Protein AF-A0A3N5FGK7-F1 (afdb_monomer_lite)

Sequence (256 aa):
MIAFLLALALTQEPVKNDARCMECHKEAAAAWKTSVHAKHDTGCISCHKTDVVDDAGKHAYKPSFIAGTKNLSQNVCGQCHEKETAEFKKGPHWDEDINPKAKWSAKKRQGCLSCHEPHGTALAQRKAIYDQRCTHCHKENSSQRKLITSYMAAADPFDAELEAVKKLLEHPLPGVPYEKAEMARESAEDVHRTLRMLQHNCEFKELEKKIEPAMTPLKAASAELKGQYDAAGGSRRKYFLGFLGLMVVNLVLLRA

Secondary structure (DSSP, 8-state):
-----------PPPP-SHHHHHHH-HHHHHHHHTSHHHHTT--HHHHH----B-TT--B---TT-----TT-HHHHHTTT-HHHHHHHTTSTT--SS--TT--SSGGG--SGGGTS-SSS-----HHHHHHHTGGGTS-TTSHHHHHHHHHHHHHHHHHHHHHHHHHHHTSPPTT---HHHHHHHHHHHHHHHHHHHHGGG--HHHHHHHHHHHHHHHHHHHHHHHHHHHHTTTTTSSHHHHHHHHHHHHHHTT--

Structure (mmCIF, N/CA/C/O backbone):
data_AF-A0A3N5FGK7-F1
#
_entry.id   AF-A0A3N5FGK7-F1
#
loop_
_atom_site.group_PDB
_atom_site.id
_atom_site.type_symbol
_atom_site.label_atom_id
_atom_site.label_alt_id
_atom_site.label_comp_id
_atom_site.label_asym_id
_atom_site.label_entity_id
_atom_site.label_seq_id
_atom_site.pdbx_PDB_ins_code
_atom_site.Cartn_x
_atom_site.Cartn_y
_atom_site.Cartn_z
_atom_site.occupancy
_atom_site.B_iso_or_equiv
_atom_site.auth_seq_id
_atom_site.auth_comp_id
_atom_site.auth_asym_id
_atom_site.auth_atom_id
_atom_site.pdbx_PDB_model_num
ATOM 1 N N . MET A 1 1 ? 8.911 0.490 -71.122 1.00 40.88 1 MET A N 1
ATOM 2 C CA . MET A 1 1 ? 8.478 -0.265 -69.925 1.00 40.88 1 MET A CA 1
ATOM 3 C C . MET A 1 1 ? 9.482 0.009 -68.817 1.00 40.88 1 MET A C 1
ATOM 5 O O . MET A 1 1 ? 10.544 -0.593 -68.815 1.00 40.88 1 MET A O 1
ATOM 9 N N . ILE A 1 2 ? 9.206 0.988 -67.954 1.00 44.78 2 ILE A N 1
ATOM 10 C CA . ILE A 1 2 ? 10.063 1.319 -66.808 1.00 44.78 2 ILE A CA 1
ATOM 11 C C . ILE A 1 2 ? 9.420 0.649 -65.596 1.00 44.78 2 ILE A C 1
ATOM 13 O O . ILE A 1 2 ? 8.343 1.053 -65.165 1.00 44.78 2 ILE A O 1
ATOM 17 N N . ALA A 1 3 ? 10.036 -0.428 -65.114 1.00 45.84 3 ALA A N 1
ATOM 18 C CA . ALA A 1 3 ? 9.605 -1.115 -63.908 1.00 45.84 3 ALA A CA 1
ATOM 19 C C . ALA A 1 3 ? 10.004 -0.269 -62.691 1.00 45.84 3 ALA A C 1
ATOM 21 O O . ALA A 1 3 ? 11.181 -0.162 -62.353 1.00 45.84 3 ALA A O 1
ATOM 22 N N . PHE A 1 4 ? 9.015 0.356 -62.054 1.00 49.06 4 PHE A N 1
ATOM 23 C CA . PHE A 1 4 ? 9.159 0.953 -60.731 1.00 49.06 4 PHE A CA 1
ATOM 24 C C . PHE A 1 4 ? 9.358 -0.180 -59.714 1.00 49.06 4 PHE A C 1
ATOM 26 O O . PHE A 1 4 ? 8.402 -0.835 -59.302 1.00 49.06 4 PHE A O 1
ATOM 33 N N . LEU A 1 5 ? 10.603 -0.424 -59.309 1.00 53.28 5 LEU A N 1
ATOM 34 C CA . LEU A 1 5 ? 10.899 -1.175 -58.091 1.00 53.28 5 LEU A CA 1
ATOM 35 C C . LEU A 1 5 ? 10.579 -0.267 -56.897 1.00 53.28 5 LEU A C 1
ATOM 37 O O . LEU A 1 5 ? 11.450 0.413 -56.359 1.00 53.28 5 LEU A O 1
ATOM 41 N N . LEU A 1 6 ? 9.306 -0.232 -56.500 1.00 49.59 6 LEU A N 1
ATOM 42 C CA . LEU A 1 6 ? 8.925 0.200 -55.160 1.00 49.59 6 LEU A CA 1
ATOM 43 C C . LEU A 1 6 ? 9.488 -0.833 -54.183 1.00 49.59 6 LEU A C 1
ATOM 45 O O . LEU A 1 6 ? 8.890 -1.882 -53.950 1.00 49.59 6 LEU A O 1
ATOM 49 N N . ALA A 1 7 ? 10.659 -0.543 -53.623 1.00 51.72 7 ALA A N 1
ATOM 50 C CA . ALA A 1 7 ? 11.075 -1.167 -52.383 1.00 51.72 7 ALA A CA 1
ATOM 51 C C . ALA A 1 7 ? 10.035 -0.773 -51.325 1.00 51.72 7 ALA A C 1
ATOM 53 O O . ALA A 1 7 ? 10.063 0.342 -50.802 1.00 51.72 7 ALA A O 1
ATOM 54 N N . LEU A 1 8 ? 9.078 -1.665 -51.053 1.00 47.16 8 L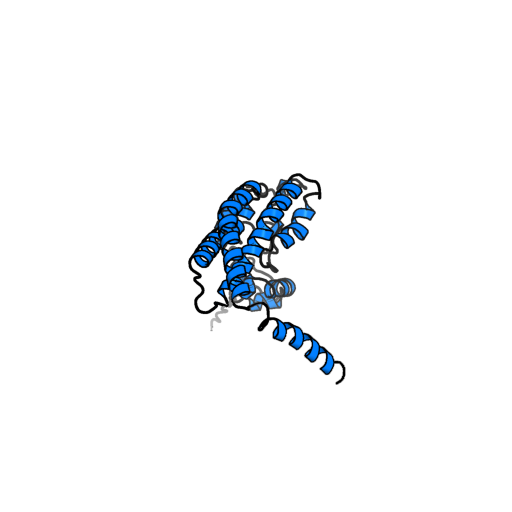EU A N 1
ATOM 55 C CA . LEU A 1 8 ? 8.275 -1.597 -49.840 1.00 47.16 8 LEU A CA 1
ATOM 56 C C . LEU A 1 8 ? 9.262 -1.716 -48.679 1.00 47.16 8 LEU A C 1
ATOM 58 O O . LEU A 1 8 ? 9.652 -2.813 -48.283 1.00 47.16 8 LEU A O 1
ATOM 62 N N . ALA A 1 9 ? 9.694 -0.579 -48.140 1.00 51.12 9 ALA A N 1
ATOM 63 C CA . ALA A 1 9 ? 10.162 -0.546 -46.773 1.00 51.12 9 ALA A CA 1
ATOM 64 C C . ALA A 1 9 ? 8.960 -0.983 -45.931 1.00 51.12 9 ALA A C 1
ATOM 66 O O . ALA A 1 9 ? 8.033 -0.203 -45.722 1.00 51.12 9 ALA A O 1
ATOM 67 N N . LEU A 1 10 ? 8.929 -2.258 -45.538 1.00 54.09 10 LEU A N 1
ATOM 68 C CA . LEU A 1 10 ? 8.017 -2.761 -44.520 1.00 54.09 10 LEU A CA 1
ATOM 69 C C . LEU A 1 10 ? 8.293 -1.942 -43.260 1.00 54.09 10 LEU A C 1
ATOM 71 O O . LEU A 1 10 ? 9.232 -2.216 -42.513 1.00 54.09 10 LEU A O 1
ATOM 75 N N . THR A 1 11 ? 7.519 -0.880 -43.060 1.00 59.47 11 THR A N 1
ATOM 76 C CA . THR A 1 11 ? 7.510 -0.145 -41.805 1.00 59.47 11 THR A CA 1
ATOM 77 C C . THR A 1 11 ? 6.905 -1.090 -40.786 1.00 59.47 11 THR A C 1
ATOM 79 O O . THR A 1 11 ? 5.694 -1.282 -40.741 1.00 59.47 11 THR A O 1
ATOM 82 N N . GLN A 1 12 ? 7.763 -1.767 -40.027 1.00 67.19 12 GLN A N 1
ATOM 83 C CA . GLN A 1 12 ? 7.311 -2.605 -38.930 1.00 67.19 12 GLN A CA 1
ATOM 84 C C . GLN A 1 12 ? 6.539 -1.719 -37.947 1.00 67.19 12 GLN A C 1
ATOM 86 O O . GLN A 1 12 ? 7.067 -0.735 -37.419 1.00 67.19 12 GLN A O 1
ATOM 91 N N . GLU A 1 13 ? 5.261 -2.041 -37.773 1.00 76.44 13 GLU A N 1
ATOM 92 C CA . GLU A 1 13 ? 4.350 -1.288 -36.923 1.00 76.44 13 GLU A CA 1
ATOM 93 C C . GLU A 1 13 ? 4.654 -1.552 -35.440 1.00 76.44 13 GLU A C 1
ATOM 95 O O . GLU A 1 13 ? 5.040 -2.668 -35.075 1.00 76.44 13 GLU A O 1
ATOM 100 N N . PRO A 1 14 ? 4.464 -0.556 -34.557 1.00 82.38 14 PRO A N 1
ATOM 101 C CA . PRO A 1 14 ? 4.622 -0.761 -33.125 1.00 82.38 14 PRO A CA 1
ATOM 102 C C . PRO A 1 14 ? 3.644 -1.812 -32.595 1.00 82.38 14 PRO A C 1
ATOM 104 O O . PRO A 1 14 ? 2.489 -1.889 -33.025 1.00 82.38 14 PRO A O 1
ATOM 107 N N . VAL A 1 15 ? 4.085 -2.596 -31.615 1.00 82.62 15 VAL A N 1
ATOM 108 C CA . VAL A 1 15 ? 3.249 -3.592 -30.941 1.00 82.62 15 VAL A CA 1
ATOM 109 C C . VAL A 1 15 ? 2.123 -2.886 -30.179 1.00 82.62 15 VAL A C 1
ATOM 111 O O . VAL A 1 15 ? 2.378 -2.076 -29.288 1.00 82.62 15 VAL A O 1
ATOM 114 N N . LYS A 1 16 ? 0.865 -3.188 -30.524 1.00 81.81 16 LYS A N 1
ATOM 115 C CA . LYS A 1 16 ? -0.322 -2.504 -29.966 1.00 81.81 16 LYS A CA 1
ATOM 116 C C . LYS A 1 16 ? -1.021 -3.261 -28.834 1.00 81.81 16 LYS A C 1
ATOM 118 O O . LYS A 1 16 ? -1.961 -2.729 -28.258 1.00 81.81 16 LYS A O 1
ATOM 123 N N . ASN A 1 17 ? -0.605 -4.491 -28.531 1.00 86.25 17 ASN A N 1
ATOM 124 C CA . ASN A 1 17 ? -1.191 -5.297 -27.460 1.00 86.25 17 ASN A CA 1
ATOM 125 C C . ASN A 1 17 ? -0.120 -6.059 -26.673 1.00 86.25 17 ASN A C 1
ATOM 127 O O . ASN A 1 17 ? 0.948 -6.371 -27.197 1.00 86.25 17 ASN A O 1
ATOM 131 N N . ASP A 1 18 ? -0.431 -6.388 -25.421 1.00 91.06 18 ASP A N 1
ATOM 132 C CA . ASP A 1 18 ? 0.521 -7.071 -24.543 1.00 91.06 18 ASP A CA 1
ATOM 133 C C . ASP A 1 18 ? 0.750 -8.533 -24.929 1.00 91.06 18 ASP A C 1
ATOM 135 O O . ASP A 1 18 ? 1.798 -9.090 -24.606 1.00 91.06 18 ASP A O 1
ATOM 139 N N . ALA A 1 19 ? -0.205 -9.168 -25.620 1.00 90.62 19 ALA A N 1
ATOM 140 C CA . ALA A 1 19 ? -0.120 -10.583 -25.980 1.00 90.62 19 ALA A CA 1
ATOM 141 C C . ALA A 1 19 ? 1.156 -10.876 -26.778 1.00 90.62 19 ALA A C 1
ATOM 143 O O . ALA A 1 19 ? 1.878 -11.820 -26.457 1.00 90.62 19 ALA A O 1
ATOM 144 N N . ARG A 1 20 ? 1.505 -9.990 -27.718 1.00 88.69 20 ARG A N 1
ATOM 145 C CA . ARG A 1 20 ? 2.747 -10.103 -28.487 1.00 88.69 20 ARG A CA 1
ATOM 146 C C . ARG A 1 20 ? 4.001 -10.004 -27.611 1.00 88.69 20 ARG A C 1
ATOM 148 O O . ARG A 1 20 ? 4.975 -10.704 -27.867 1.00 88.69 20 ARG A O 1
ATOM 155 N N . CYS A 1 21 ? 3.991 -9.191 -26.551 1.00 90.06 21 CYS A N 1
ATOM 156 C CA . CYS A 1 21 ? 5.091 -9.145 -25.580 1.00 90.06 21 CYS A CA 1
ATOM 157 C C . CYS A 1 21 ? 5.211 -10.472 -24.808 1.00 90.06 21 CYS A C 1
ATOM 159 O O . CYS A 1 21 ? 6.318 -10.959 -24.569 1.00 90.06 21 CYS A O 1
ATOM 161 N N . MET A 1 22 ? 4.077 -11.071 -24.428 1.00 91.94 22 MET A N 1
ATOM 162 C CA . MET A 1 22 ? 4.022 -12.294 -23.615 1.00 91.94 22 MET A CA 1
ATOM 163 C C . MET A 1 22 ? 4.469 -13.559 -24.359 1.00 91.94 22 MET A C 1
ATOM 165 O O . MET A 1 22 ? 4.843 -14.536 -23.710 1.00 91.94 22 MET A O 1
ATOM 169 N N . GLU A 1 23 ? 4.460 -13.552 -25.693 1.00 91.38 23 GLU A N 1
ATOM 170 C CA . GLU A 1 23 ? 4.958 -14.665 -26.513 1.00 91.38 23 GLU A CA 1
ATOM 171 C C . GLU A 1 23 ? 6.445 -14.949 -26.253 1.00 91.38 23 GLU A C 1
ATOM 173 O O . GLU A 1 23 ? 6.844 -16.113 -26.144 1.00 91.38 23 GLU A O 1
ATOM 178 N N . CYS A 1 24 ? 7.243 -13.890 -26.079 1.00 91.62 24 CYS A N 1
ATOM 179 C CA . CYS A 1 24 ? 8.682 -13.978 -25.826 1.00 91.62 24 CYS A CA 1
ATOM 180 C C . CYS A 1 24 ? 9.036 -13.749 -24.346 1.00 91.62 24 CYS A C 1
ATOM 182 O O . CYS A 1 24 ? 9.833 -14.498 -23.780 1.00 91.62 24 CYS A O 1
ATOM 184 N N . HIS A 1 25 ? 8.418 -12.774 -23.670 1.00 91.69 25 HIS A N 1
ATOM 185 C CA . HIS A 1 25 ? 8.718 -12.425 -22.272 1.00 91.69 25 HIS A CA 1
ATOM 186 C C . HIS A 1 25 ? 7.919 -13.264 -21.263 1.00 91.69 25 HIS A C 1
ATOM 188 O O . HIS A 1 25 ? 7.224 -12.738 -20.391 1.00 91.69 25 HIS A O 1
ATOM 194 N N . LYS A 1 26 ? 8.026 -14.591 -21.373 1.00 94.62 26 LYS A N 1
ATOM 195 C CA . LYS A 1 26 ? 7.184 -15.551 -20.637 1.00 94.62 26 LYS A CA 1
ATOM 196 C C . LYS A 1 26 ? 7.315 -15.456 -19.118 1.00 94.62 26 LYS A C 1
ATOM 198 O O . LYS A 1 26 ? 6.311 -15.559 -18.423 1.00 94.62 26 LYS A O 1
ATOM 203 N N . GLU A 1 27 ? 8.519 -15.232 -18.598 1.00 93.50 27 GLU A N 1
ATOM 204 C CA . GLU A 1 27 ? 8.747 -15.109 -17.150 1.00 93.50 27 GLU A CA 1
ATOM 205 C C . GLU A 1 27 ? 8.095 -13.847 -16.576 1.00 93.50 27 GLU A C 1
ATOM 207 O O . GLU A 1 27 ? 7.363 -13.913 -15.587 1.00 93.50 27 GLU A O 1
ATOM 212 N N . ALA A 1 28 ? 8.293 -12.703 -17.239 1.00 91.88 28 ALA A N 1
ATOM 213 C CA . ALA A 1 28 ? 7.645 -11.450 -16.865 1.00 91.88 28 ALA A CA 1
ATOM 214 C C . ALA A 1 28 ? 6.119 -11.564 -16.975 1.00 91.88 28 ALA A C 1
ATOM 216 O O . ALA A 1 28 ? 5.409 -11.139 -16.068 1.00 91.88 28 ALA A O 1
ATOM 217 N N . ALA A 1 29 ? 5.617 -12.205 -18.035 1.00 94.19 29 ALA A N 1
ATOM 218 C CA . ALA A 1 29 ? 4.195 -12.467 -18.218 1.00 94.19 29 ALA A CA 1
ATOM 219 C C . ALA A 1 29 ? 3.623 -13.365 -17.110 1.00 94.19 29 ALA A C 1
ATOM 221 O O . ALA A 1 29 ? 2.537 -13.097 -16.601 1.00 94.19 29 ALA A O 1
ATOM 222 N N . ALA A 1 30 ? 4.344 -14.415 -16.710 1.00 95.31 30 ALA A N 1
ATOM 223 C CA . ALA A 1 30 ? 3.928 -15.305 -15.629 1.00 95.31 30 ALA A CA 1
ATOM 224 C C . ALA A 1 30 ? 3.855 -14.570 -14.282 1.00 95.31 30 ALA A C 1
ATOM 226 O O . ALA A 1 30 ? 2.867 -14.720 -13.565 1.00 95.31 30 ALA A O 1
ATOM 227 N N . ALA A 1 31 ? 4.851 -13.736 -13.966 1.00 93.38 31 ALA A N 1
ATOM 228 C CA . ALA A 1 31 ? 4.840 -12.908 -12.761 1.00 93.38 31 ALA A CA 1
ATOM 229 C C . ALA A 1 31 ? 3.736 -11.837 -12.802 1.00 93.38 31 ALA A C 1
ATOM 231 O O . ALA A 1 31 ? 3.027 -11.644 -11.820 1.00 93.38 31 ALA A O 1
ATOM 232 N N . TRP A 1 32 ? 3.542 -11.173 -13.944 1.00 94.38 32 TRP A N 1
ATOM 233 C CA . TRP A 1 32 ? 2.503 -10.156 -14.110 1.00 94.38 32 TRP A CA 1
ATOM 234 C C . TRP A 1 32 ? 1.098 -10.718 -13.914 1.00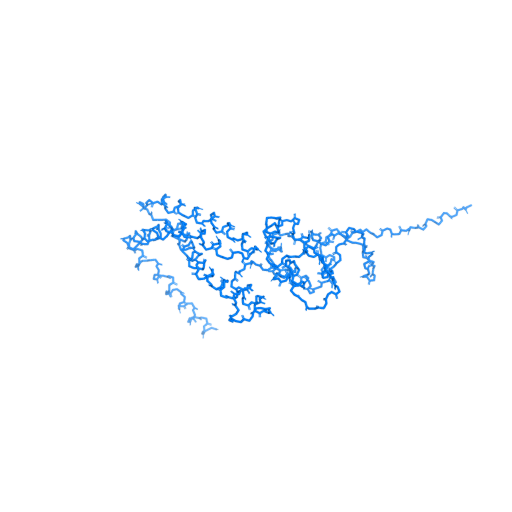 94.38 32 TRP A C 1
ATOM 236 O O . TRP A 1 32 ? 0.308 -10.101 -13.204 1.00 94.38 32 TRP A O 1
ATOM 246 N N . LYS A 1 33 ? 0.798 -11.910 -14.442 1.00 94.38 33 LYS A N 1
ATOM 247 C CA . LYS A 1 33 ? -0.524 -12.552 -14.305 1.00 94.38 33 LYS A CA 1
ATOM 248 C C . LYS A 1 33 ? -0.982 -12.733 -12.854 1.00 94.38 33 LYS A C 1
ATOM 250 O O . LYS A 1 33 ? -2.180 -12.826 -12.612 1.00 94.38 33 LYS A O 1
ATOM 255 N N . THR A 1 34 ? -0.060 -12.795 -11.892 1.00 92.94 34 THR A N 1
ATOM 256 C CA . THR A 1 34 ? -0.390 -12.931 -10.462 1.00 92.94 34 THR A CA 1
ATOM 257 C C . THR A 1 34 ? -0.448 -11.591 -9.721 1.00 92.94 34 THR A C 1
ATOM 259 O O . THR A 1 34 ? -0.849 -11.543 -8.555 1.00 92.94 34 THR A O 1
ATOM 262 N N . SER A 1 35 ? -0.075 -10.498 -10.388 1.00 93.12 35 SER A N 1
ATOM 263 C CA . SER A 1 35 ? 0.017 -9.163 -9.805 1.00 93.12 35 SER A CA 1
ATOM 264 C C . SER A 1 35 ? -1.344 -8.507 -9.577 1.00 93.12 35 SER A C 1
ATOM 266 O O . SER A 1 35 ? -2.365 -8.885 -10.152 1.00 93.12 35 SER A O 1
ATOM 268 N N . VAL A 1 36 ? -1.353 -7.456 -8.759 1.00 92.75 36 VAL A N 1
ATOM 269 C CA . VAL A 1 36 ? -2.518 -6.570 -8.622 1.00 92.75 36 VAL A CA 1
ATOM 270 C C . VAL A 1 36 ? -2.788 -5.784 -9.900 1.00 92.75 36 VAL A C 1
ATOM 272 O O . VAL A 1 36 ? -3.941 -5.518 -10.204 1.00 92.75 36 VAL A O 1
ATOM 275 N N . HIS A 1 37 ? -1.755 -5.465 -10.680 1.00 92.94 37 HIS A N 1
ATOM 276 C CA . HIS A 1 37 ? -1.913 -4.747 -11.942 1.00 92.94 37 HIS A CA 1
ATOM 277 C C . HIS A 1 37 ? -2.677 -5.573 -12.977 1.00 92.94 37 HIS A C 1
ATOM 279 O O . HIS A 1 37 ? -3.571 -5.034 -13.622 1.00 92.94 37 HIS A O 1
ATOM 285 N N . ALA A 1 38 ? -2.423 -6.882 -13.066 1.00 94.19 38 ALA A N 1
ATOM 286 C CA . ALA A 1 38 ? -3.206 -7.767 -13.929 1.00 94.19 38 ALA A CA 1
ATOM 287 C C . ALA A 1 38 ? -4.681 -7.851 -13.511 1.00 94.19 38 ALA A C 1
ATOM 289 O O . ALA A 1 38 ? -5.552 -7.927 -14.367 1.00 94.19 38 ALA A O 1
ATOM 290 N N . LYS A 1 39 ? -4.980 -7.784 -12.206 1.00 93.94 39 LYS A N 1
ATOM 291 C CA . LYS A 1 39 ? -6.367 -7.769 -11.697 1.00 93.94 39 LYS A CA 1
ATOM 292 C C . LYS A 1 39 ? -7.130 -6.480 -12.025 1.00 93.94 39 LYS A C 1
ATOM 294 O O . LYS A 1 39 ? -8.344 -6.453 -11.861 1.00 93.94 39 LYS A O 1
ATOM 299 N N . HIS A 1 40 ? -6.420 -5.430 -12.429 1.00 92.25 40 HIS A N 1
ATOM 300 C CA . HIS A 1 40 ? -6.964 -4.113 -12.755 1.00 92.25 40 HIS A CA 1
ATOM 301 C C . HIS A 1 40 ? -6.678 -3.715 -14.213 1.00 92.25 40 HIS A C 1
ATOM 303 O O . HIS A 1 40 ? -6.626 -2.528 -14.517 1.00 92.25 40 HIS A O 1
ATOM 309 N N . ASP A 1 41 ? -6.453 -4.694 -15.097 1.00 91.31 41 ASP A N 1
ATOM 310 C CA . ASP A 1 41 ? -6.237 -4.496 -16.539 1.00 91.31 41 ASP A CA 1
ATOM 311 C C . ASP A 1 41 ? -5.061 -3.560 -16.901 1.00 91.31 41 ASP A C 1
ATOM 313 O O . ASP A 1 41 ? -4.994 -2.991 -17.992 1.00 91.31 41 ASP A O 1
ATOM 317 N N . THR A 1 42 ? -4.073 -3.426 -16.008 1.00 92.38 42 THR A N 1
ATOM 318 C CA . THR A 1 42 ? -2.843 -2.664 -16.265 1.00 92.38 42 THR A CA 1
ATOM 319 C C . THR A 1 42 ? -1.796 -3.571 -16.904 1.00 92.38 42 THR A C 1
ATOM 321 O O . THR A 1 42 ? -1.072 -4.302 -16.222 1.00 92.38 42 THR A O 1
ATOM 324 N N . GLY A 1 43 ? -1.743 -3.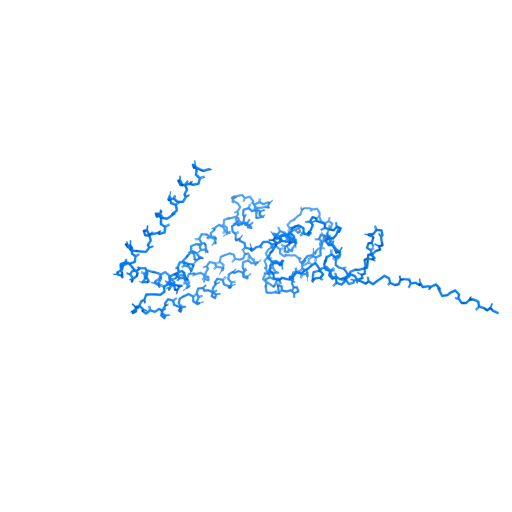514 -18.231 1.00 92.06 43 GLY A N 1
ATOM 325 C CA . GLY A 1 43 ? -0.897 -4.325 -19.101 1.00 92.06 43 GLY A CA 1
ATOM 326 C C . GLY A 1 43 ? 0.574 -3.910 -19.231 1.00 92.06 43 GLY A C 1
ATOM 327 O O . GLY A 1 43 ? 1.022 -2.902 -18.681 1.00 92.06 43 GLY A O 1
ATOM 328 N N . CYS A 1 44 ? 1.342 -4.683 -20.004 1.00 91.31 44 CYS A N 1
ATOM 329 C CA . CYS A 1 44 ? 2.767 -4.446 -20.262 1.00 91.31 44 CYS A CA 1
ATOM 330 C C . CYS A 1 44 ? 3.015 -3.072 -20.903 1.00 91.31 44 CYS A C 1
ATOM 332 O O . CYS A 1 44 ? 3.896 -2.330 -20.460 1.00 91.31 44 CYS A O 1
ATOM 334 N N . ILE A 1 45 ? 2.218 -2.707 -21.909 1.00 90.44 45 ILE A N 1
ATOM 335 C CA . ILE A 1 45 ? 2.339 -1.454 -22.666 1.00 90.44 45 ILE A CA 1
ATOM 336 C C . ILE A 1 45 ? 2.004 -0.233 -21.798 1.00 90.44 45 ILE A C 1
ATOM 338 O O . ILE A 1 45 ? 2.535 0.851 -22.042 1.00 90.44 45 ILE A O 1
ATOM 342 N N . SER A 1 46 ? 1.212 -0.374 -20.731 1.00 89.56 46 SER A N 1
ATOM 343 C CA . SER A 1 46 ? 0.917 0.741 -19.817 1.00 89.56 46 SER A CA 1
ATOM 344 C C . SER A 1 46 ? 2.192 1.308 -19.180 1.00 89.56 46 SER A C 1
ATOM 346 O O . SER A 1 46 ? 2.356 2.530 -19.079 1.00 89.56 46 SER A O 1
ATOM 348 N N . CYS A 1 47 ? 3.139 0.427 -18.838 1.00 87.25 47 CYS A N 1
ATOM 349 C CA . CYS A 1 47 ? 4.427 0.792 -18.249 1.00 87.25 47 CYS A CA 1
ATOM 350 C C . CYS A 1 47 ? 5.548 0.880 -19.288 1.00 87.25 47 CYS A C 1
ATOM 352 O O . CYS A 1 47 ? 6.275 1.868 -19.313 1.00 87.25 47 CYS A O 1
ATOM 354 N N . HIS A 1 48 ? 5.684 -0.129 -20.151 1.00 88.19 48 HIS A N 1
ATOM 355 C CA . HIS A 1 48 ? 6.782 -0.221 -21.117 1.00 88.19 48 HIS A CA 1
ATOM 356 C C . HIS A 1 48 ? 6.571 0.637 -22.368 1.00 88.19 48 HIS A C 1
ATOM 358 O O . HIS A 1 48 ? 7.519 0.865 -23.119 1.00 88.19 48 HIS A O 1
ATOM 364 N N . LYS A 1 49 ? 5.350 1.143 -22.579 1.00 88.25 49 LYS A N 1
ATOM 365 C CA . LYS A 1 49 ? 4.908 1.749 -23.841 1.00 88.25 49 LYS A CA 1
ATOM 366 C C . LYS A 1 49 ? 5.105 0.756 -24.995 1.00 88.25 49 LYS A C 1
ATOM 368 O O . LYS A 1 49 ? 5.204 -0.449 -24.776 1.00 88.25 49 LYS A O 1
ATOM 373 N N . THR A 1 50 ? 5.077 1.242 -26.228 1.00 87.31 50 THR A N 1
ATOM 374 C CA . THR A 1 50 ? 5.175 0.398 -27.423 1.00 87.31 50 THR A CA 1
ATOM 375 C C . THR A 1 50 ? 6.580 0.440 -28.022 1.00 87.31 50 THR A C 1
ATOM 377 O O . THR A 1 50 ? 7.222 1.495 -28.031 1.00 87.31 50 THR A O 1
ATOM 380 N N . ASP A 1 51 ? 7.039 -0.705 -28.528 1.00 88.31 51 ASP A N 1
ATOM 381 C CA . ASP A 1 51 ? 8.234 -0.834 -29.363 1.00 88.31 51 ASP A CA 1
ATOM 382 C C . ASP A 1 51 ? 7.890 -1.513 -30.689 1.00 88.31 51 ASP A C 1
ATOM 384 O O . ASP A 1 51 ? 6.819 -2.102 -30.852 1.00 88.31 51 ASP A O 1
ATOM 388 N N . VAL A 1 52 ? 8.836 -1.463 -31.621 1.00 89.12 52 VAL A N 1
ATOM 389 C CA . VAL A 1 52 ? 8.829 -2.266 -32.843 1.00 89.12 52 VAL A CA 1
ATOM 390 C C . VAL A 1 52 ? 9.739 -3.475 -32.631 1.00 89.12 52 VAL A C 1
ATOM 392 O O . VAL A 1 52 ? 10.859 -3.322 -32.144 1.00 89.12 52 VAL A O 1
ATOM 395 N N . VAL A 1 53 ? 9.260 -4.668 -32.983 1.00 86.44 53 VAL A N 1
ATOM 396 C CA . VAL A 1 53 ? 10.009 -5.926 -32.855 1.00 86.44 53 VAL A CA 1
ATOM 397 C C . VAL A 1 53 ? 10.019 -6.622 -34.207 1.00 86.44 53 VAL A C 1
ATOM 399 O O . VAL A 1 53 ? 8.956 -6.783 -34.808 1.00 86.44 53 VAL A O 1
ATOM 402 N N . ASP A 1 54 ? 11.198 -7.016 -34.683 1.00 86.31 54 ASP A N 1
ATOM 403 C CA . ASP A 1 54 ? 11.319 -7.727 -35.956 1.00 86.31 54 ASP A CA 1
ATOM 404 C C . ASP A 1 54 ? 10.955 -9.218 -35.861 1.00 86.31 54 ASP A C 1
ATOM 406 O O . ASP A 1 54 ? 10.716 -9.761 -34.779 1.00 86.31 54 ASP A O 1
ATOM 410 N N . ASP A 1 55 ? 10.904 -9.896 -37.011 1.00 83.00 55 ASP A N 1
ATOM 411 C CA . ASP A 1 55 ? 10.551 -11.320 -37.090 1.00 83.00 55 ASP A CA 1
ATOM 412 C C . ASP A 1 55 ? 11.566 -12.228 -36.373 1.00 83.00 55 ASP A C 1
ATOM 414 O O . ASP A 1 55 ? 11.232 -13.348 -35.988 1.00 83.00 55 ASP A O 1
ATOM 418 N N . ALA A 1 56 ? 12.790 -11.740 -36.144 1.00 85.19 56 ALA A N 1
ATOM 419 C CA . ALA A 1 56 ? 13.819 -12.423 -35.364 1.00 85.19 56 ALA A CA 1
ATOM 420 C C . ALA A 1 56 ? 13.712 -12.136 -33.852 1.00 85.19 56 ALA A C 1
ATOM 422 O O . ALA A 1 56 ? 14.511 -12.653 -33.069 1.00 85.19 56 ALA A O 1
ATOM 423 N N . GLY A 1 57 ? 12.732 -11.335 -33.421 1.00 82.88 57 GLY A N 1
ATOM 424 C CA . GLY A 1 57 ? 12.506 -10.986 -32.020 1.00 82.88 57 GLY A CA 1
ATOM 425 C C . GLY A 1 57 ? 13.397 -9.854 -31.507 1.00 82.88 57 GLY A C 1
ATOM 426 O O . GLY A 1 57 ? 13.523 -9.675 -30.293 1.00 82.88 57 GLY A O 1
ATOM 427 N N . LYS A 1 58 ? 14.038 -9.086 -32.392 1.00 88.88 58 LYS A N 1
ATOM 428 C CA . LYS A 1 58 ? 14.902 -7.969 -32.009 1.00 88.88 58 LYS A CA 1
ATOM 429 C C . LYS A 1 58 ? 14.092 -6.688 -31.845 1.00 88.88 58 LYS A C 1
ATOM 431 O O . LYS A 1 58 ? 13.351 -6.273 -32.732 1.00 88.88 58 LYS A O 1
ATOM 436 N N . HIS A 1 59 ? 14.302 -6.036 -30.709 1.00 89.94 59 HIS A N 1
ATOM 437 C CA . HIS A 1 59 ? 13.749 -4.723 -30.401 1.00 89.94 59 HIS A CA 1
ATOM 438 C C . HIS A 1 59 ? 14.412 -3.610 -31.222 1.00 89.94 59 HIS A C 1
ATOM 440 O O . HIS A 1 59 ? 15.641 -3.560 -31.350 1.00 89.94 59 HIS A O 1
ATOM 446 N N . ALA A 1 60 ? 13.600 -2.679 -31.721 1.00 89.19 60 ALA A N 1
ATOM 447 C CA . ALA A 1 60 ? 14.059 -1.446 -32.354 1.00 89.19 60 ALA A CA 1
ATOM 448 C C . ALA A 1 60 ? 14.449 -0.364 -31.334 1.00 89.19 60 ALA A C 1
ATOM 450 O O . ALA A 1 60 ? 15.128 0.592 -31.712 1.00 89.19 60 ALA A O 1
ATOM 451 N N . TYR A 1 61 ? 14.028 -0.500 -30.068 1.00 87.88 61 TYR A N 1
ATOM 452 C CA . TYR A 1 61 ? 14.277 0.453 -28.982 1.00 87.88 61 TYR A CA 1
ATOM 453 C C . TYR A 1 61 ? 13.875 1.886 -29.345 1.00 87.88 61 TYR A C 1
ATOM 455 O O . TYR A 1 61 ? 14.675 2.823 -29.263 1.00 87.88 61 TYR A O 1
ATOM 463 N N . LYS A 1 62 ? 12.621 2.072 -29.771 1.00 85.06 62 LYS A N 1
ATOM 464 C CA . LYS A 1 62 ? 12.086 3.415 -30.042 1.00 85.06 62 LYS A CA 1
ATOM 465 C C . LYS A 1 62 ? 12.233 4.322 -28.805 1.00 85.06 62 LYS A C 1
ATOM 467 O O . LYS A 1 62 ? 12.095 3.835 -27.689 1.00 85.06 62 LYS A O 1
ATOM 472 N N . PRO A 1 63 ? 12.422 5.647 -28.962 1.00 81.88 63 PRO A N 1
ATOM 473 C CA . PRO A 1 63 ? 12.612 6.553 -27.821 1.00 81.88 63 PRO A CA 1
ATOM 474 C C . PRO A 1 63 ? 11.484 6.537 -26.776 1.00 81.88 63 PRO A C 1
ATOM 476 O O . PRO A 1 63 ? 11.730 6.783 -25.601 1.00 81.88 63 PRO A O 1
ATOM 479 N N . SER A 1 64 ? 10.248 6.249 -27.194 1.00 80.88 64 SER A N 1
ATOM 480 C CA . SER A 1 64 ? 9.097 6.106 -26.296 1.00 80.88 64 SER A CA 1
ATOM 481 C C . SER A 1 64 ? 9.088 4.793 -25.517 1.00 80.88 64 SER A C 1
ATOM 483 O O . SER A 1 64 ? 8.355 4.688 -24.537 1.00 80.88 64 SER A O 1
ATOM 485 N N . PHE A 1 65 ? 9.836 3.785 -25.974 1.00 87.19 65 PHE A N 1
ATOM 486 C CA . PHE A 1 65 ? 9.877 2.470 -25.359 1.00 87.19 65 PHE A CA 1
ATOM 487 C C . PHE A 1 65 ? 10.729 2.499 -24.096 1.00 87.19 65 PHE A C 1
ATOM 489 O O . PHE A 1 65 ? 11.891 2.904 -24.075 1.00 87.19 65 PHE A O 1
ATOM 496 N N . ILE A 1 66 ? 10.129 2.016 -23.023 1.00 84.06 66 ILE A N 1
ATOM 497 C CA . ILE A 1 66 ? 10.702 2.002 -21.692 1.00 84.06 66 ILE A CA 1
ATOM 498 C C . ILE A 1 66 ? 11.334 0.617 -21.503 1.00 84.06 66 ILE A C 1
ATOM 500 O O . ILE A 1 66 ? 10.723 -0.320 -20.996 1.00 84.06 66 ILE A O 1
ATOM 504 N N . ALA A 1 67 ? 12.576 0.463 -21.968 1.00 78.12 67 ALA A N 1
ATOM 505 C CA . ALA A 1 67 ? 13.316 -0.796 -21.870 1.00 78.12 67 ALA A CA 1
ATOM 506 C C . ALA A 1 67 ? 13.688 -1.111 -20.411 1.00 78.12 67 ALA A C 1
ATOM 508 O O . ALA A 1 67 ? 14.241 -0.249 -19.729 1.00 78.12 67 ALA A O 1
ATOM 509 N N . GLY A 1 68 ? 13.427 -2.343 -19.950 1.00 65.44 68 GLY A N 1
ATOM 510 C CA . GLY A 1 68 ? 13.571 -2.820 -18.561 1.00 65.44 68 GLY A CA 1
ATOM 511 C C . GLY A 1 68 ? 14.986 -2.747 -17.962 1.00 65.44 68 GLY A C 1
ATOM 512 O O . GLY A 1 68 ? 15.604 -3.768 -17.676 1.00 65.44 68 GLY A O 1
ATOM 513 N N . THR A 1 69 ? 15.514 -1.541 -17.759 1.00 59.72 69 THR A N 1
ATOM 514 C CA . THR A 1 69 ? 16.802 -1.282 -17.106 1.00 59.72 69 THR A CA 1
ATOM 515 C C . THR A 1 69 ? 16.613 -0.954 -15.622 1.00 59.72 69 THR A C 1
ATOM 517 O O . THR A 1 69 ? 15.546 -0.535 -15.179 1.00 59.72 69 THR A O 1
ATOM 520 N N . LYS A 1 70 ? 17.669 -1.132 -14.818 1.00 48.56 70 LYS A N 1
ATOM 521 C CA . LYS A 1 70 ? 17.626 -0.964 -13.350 1.00 48.56 70 LYS A CA 1
ATOM 522 C C . LYS A 1 70 ? 17.276 0.458 -12.876 1.00 48.56 70 LYS A C 1
ATOM 524 O O . LYS A 1 70 ? 16.851 0.615 -11.739 1.00 48.56 70 LYS A O 1
ATOM 529 N N . ASN A 1 71 ? 17.415 1.469 -13.737 1.00 50.34 71 ASN A N 1
ATOM 530 C CA . ASN A 1 71 ? 17.230 2.887 -13.391 1.00 50.34 71 ASN A CA 1
ATOM 531 C C . ASN A 1 71 ? 15.845 3.434 -13.778 1.00 50.34 71 ASN A C 1
ATOM 533 O O . ASN A 1 71 ? 15.567 4.617 -13.618 1.00 50.34 71 ASN A O 1
ATOM 537 N N . LEU A 1 72 ? 14.987 2.578 -14.329 1.00 54.28 72 LEU A N 1
ATOM 538 C CA . LEU A 1 72 ? 13.770 2.963 -15.036 1.00 54.28 72 LEU A CA 1
ATOM 539 C C . LEU A 1 72 ? 12.568 3.219 -14.110 1.00 54.28 72 LEU A C 1
ATOM 541 O O . LEU A 1 72 ? 11.553 3.763 -14.529 1.00 54.28 72 LEU A O 1
ATOM 545 N N . SER A 1 73 ? 12.648 2.797 -12.850 1.00 58.06 73 SER A N 1
ATOM 546 C CA . SER A 1 73 ? 11.451 2.540 -12.048 1.00 58.06 73 SER A CA 1
ATOM 547 C C . SER A 1 73 ? 10.904 3.720 -11.258 1.00 58.06 73 SER A C 1
ATOM 549 O O . SER A 1 73 ? 9.714 3.735 -10.956 1.00 58.06 73 SER A O 1
ATOM 551 N N . GLN A 1 74 ? 11.725 4.724 -10.946 1.00 61.56 74 GLN A N 1
ATOM 552 C CA . GLN A 1 74 ? 11.285 5.838 -10.101 1.00 61.56 74 GLN A CA 1
ATOM 553 C C . GLN A 1 74 ? 10.176 6.674 -10.755 1.00 61.56 74 GLN A C 1
ATOM 555 O O . GLN A 1 74 ? 9.255 7.111 -10.072 1.00 61.56 74 GLN A O 1
ATOM 560 N N . ASN A 1 75 ? 10.227 6.841 -12.080 1.00 68.94 75 ASN A N 1
ATOM 561 C CA . ASN A 1 75 ? 9.303 7.711 -12.812 1.00 68.94 75 ASN A CA 1
ATOM 562 C C . ASN A 1 75 ? 8.149 6.965 -13.491 1.00 68.94 75 ASN A C 1
ATOM 564 O O . ASN A 1 75 ? 7.205 7.608 -13.937 1.00 68.94 75 ASN A O 1
ATOM 568 N N . VAL A 1 76 ? 8.199 5.634 -13.597 1.00 82.75 76 VAL A N 1
ATOM 569 C CA . VAL A 1 76 ? 7.100 4.860 -14.201 1.00 82.75 76 VAL A CA 1
ATOM 570 C C . VAL A 1 76 ? 5.981 4.659 -13.189 1.00 82.75 76 VAL A C 1
ATOM 572 O O . VAL A 1 76 ? 4.825 4.918 -13.503 1.00 82.75 76 VAL A O 1
ATOM 575 N N . CYS A 1 77 ? 6.318 4.275 -11.954 1.00 86.19 77 CYS A N 1
ATOM 576 C CA . CYS A 1 77 ? 5.328 4.086 -10.894 1.00 86.19 77 CYS A CA 1
ATOM 577 C C . CYS A 1 77 ? 4.580 5.394 -10.592 1.00 86.19 77 CYS A C 1
ATOM 579 O O . CYS A 1 77 ? 3.357 5.392 -10.476 1.00 86.19 77 CYS A O 1
ATOM 581 N N . GLY A 1 78 ? 5.306 6.517 -10.545 1.00 87.19 78 GLY A N 1
ATOM 582 C CA . GLY A 1 78 ? 4.750 7.842 -10.265 1.00 87.19 78 GLY A CA 1
ATOM 583 C C . GLY A 1 78 ? 3.805 8.403 -11.331 1.00 87.19 78 GLY A C 1
ATOM 584 O O . GLY A 1 78 ? 3.117 9.372 -11.039 1.00 87.19 78 GLY A O 1
ATOM 585 N N . GLN A 1 79 ? 3.711 7.796 -12.525 1.00 86.75 79 GLN A N 1
ATOM 586 C CA . GLN A 1 79 ? 2.694 8.178 -13.522 1.00 86.75 79 GLN A CA 1
ATOM 587 C C . GLN A 1 79 ? 1.268 7.899 -13.028 1.00 86.75 79 GLN A C 1
ATOM 589 O O . GLN A 1 79 ? 0.331 8.548 -13.483 1.00 86.75 79 GLN A O 1
ATOM 594 N N . CYS A 1 80 ? 1.105 6.942 -12.107 1.00 90.06 80 CYS A N 1
ATOM 595 C CA . CYS A 1 80 ? -0.187 6.600 -11.506 1.00 90.06 80 CYS A CA 1
ATOM 596 C C . CYS A 1 80 ? -0.167 6.718 -9.972 1.00 90.06 80 CYS A C 1
ATOM 598 O O . CYS A 1 80 ? -1.148 7.150 -9.375 1.00 90.06 80 CYS A O 1
ATOM 600 N N . HIS A 1 81 ? 0.953 6.385 -9.327 1.00 90.81 81 HIS A N 1
ATOM 601 C CA . HIS A 1 81 ? 1.144 6.440 -7.873 1.00 90.81 81 HIS A CA 1
ATOM 602 C C . HIS A 1 81 ? 1.831 7.737 -7.439 1.00 90.81 81 HIS A C 1
ATOM 604 O O . HIS A 1 81 ? 2.895 7.735 -6.810 1.00 90.81 81 HIS A O 1
ATOM 610 N N . GLU A 1 82 ? 1.256 8.870 -7.839 1.00 91.94 82 GLU A N 1
ATOM 611 C CA . GLU A 1 82 ? 1.835 10.193 -7.594 1.00 91.94 82 GLU A CA 1
ATOM 612 C C . GLU A 1 82 ? 1.952 10.491 -6.094 1.00 91.94 82 GLU A C 1
ATOM 614 O O . GLU A 1 82 ? 3.003 10.934 -5.629 1.00 91.94 82 GLU A O 1
ATOM 619 N N . LYS A 1 83 ? 0.904 10.188 -5.317 1.00 93.19 83 LYS A N 1
ATOM 620 C CA . LYS A 1 83 ? 0.859 10.467 -3.873 1.00 93.19 83 LYS A CA 1
ATOM 621 C C . LYS A 1 83 ? 1.900 9.652 -3.111 1.00 93.19 83 LYS A C 1
ATOM 623 O O . LYS A 1 83 ? 2.635 10.198 -2.294 1.00 93.19 83 LYS A O 1
ATOM 628 N N . GLU A 1 84 ? 2.005 8.360 -3.406 1.00 91.75 84 GLU A N 1
ATOM 629 C CA . GLU A 1 84 ? 3.008 7.479 -2.807 1.00 91.75 84 GLU A CA 1
ATOM 630 C C . GLU A 1 84 ? 4.422 7.905 -3.204 1.00 91.75 84 GLU A C 1
ATOM 632 O O . GLU A 1 84 ? 5.324 7.900 -2.370 1.00 91.75 84 GLU A O 1
ATOM 637 N N . THR A 1 85 ? 4.613 8.334 -4.455 1.00 90.19 85 THR A N 1
ATOM 638 C CA . THR A 1 85 ? 5.896 8.867 -4.931 1.00 90.19 85 THR A CA 1
ATOM 639 C C . THR A 1 85 ? 6.265 10.151 -4.192 1.00 90.19 85 THR A C 1
ATOM 641 O O . THR A 1 85 ? 7.413 10.311 -3.779 1.00 90.19 85 THR A O 1
ATOM 644 N N . ALA A 1 86 ? 5.308 11.057 -3.988 1.00 91.44 86 ALA A N 1
ATOM 645 C CA . ALA A 1 86 ? 5.519 12.303 -3.260 1.00 91.44 86 ALA A CA 1
ATOM 646 C C . ALA A 1 86 ? 5.915 12.058 -1.797 1.00 91.44 86 ALA A C 1
ATOM 648 O O . ALA A 1 86 ? 6.800 12.741 -1.288 1.00 91.44 86 ALA A O 1
ATOM 649 N N . GLU A 1 87 ? 5.318 11.069 -1.129 1.00 92.50 87 GLU A N 1
ATOM 650 C CA . GLU A 1 87 ? 5.737 10.680 0.222 1.00 92.50 87 GLU A CA 1
ATOM 651 C C . GLU A 1 87 ? 7.084 9.965 0.235 1.00 92.50 87 GLU A C 1
ATOM 653 O O . GLU A 1 87 ? 7.932 10.279 1.066 1.00 92.50 87 GLU A O 1
ATOM 658 N N . PHE A 1 88 ? 7.331 9.052 -0.704 1.00 89.25 88 PHE A N 1
ATOM 659 C CA . PHE A 1 88 ? 8.610 8.351 -0.789 1.00 89.25 88 PHE A CA 1
ATOM 660 C C . PHE A 1 88 ? 9.786 9.324 -0.924 1.00 89.25 88 PHE A C 1
ATOM 662 O O . PHE A 1 88 ? 10.802 9.146 -0.254 1.00 89.25 88 PHE A O 1
ATOM 669 N N . LYS A 1 89 ? 9.616 10.395 -1.713 1.00 87.38 89 LYS A N 1
ATOM 670 C CA . LYS A 1 89 ? 10.608 11.469 -1.893 1.00 87.38 89 LYS A CA 1
ATOM 671 C C . LYS A 1 89 ? 10.994 12.195 -0.604 1.00 87.38 89 LYS A C 1
ATOM 673 O O . LYS A 1 89 ? 12.093 12.730 -0.517 1.00 87.38 89 LYS A O 1
ATOM 678 N N . LYS A 1 90 ? 10.108 12.218 0.394 1.00 88.81 90 LYS A N 1
ATOM 679 C CA . LYS A 1 90 ? 10.374 12.832 1.705 1.00 88.81 90 LYS A CA 1
ATOM 680 C C . LYS A 1 90 ? 11.177 11.911 2.625 1.00 88.81 90 LYS A C 1
ATOM 682 O O . LYS A 1 90 ? 11.717 12.377 3.621 1.00 88.81 90 LYS A O 1
ATOM 687 N N . GLY A 1 91 ? 11.206 10.613 2.325 1.00 86.69 91 GLY A N 1
ATOM 688 C CA . GLY A 1 91 ? 11.784 9.593 3.187 1.00 86.69 91 GLY A CA 1
ATOM 689 C C . GLY A 1 91 ? 13.288 9.369 2.990 1.00 86.69 91 GLY A C 1
ATOM 690 O O . GLY A 1 91 ? 13.874 9.755 1.980 1.00 86.69 91 GLY A O 1
ATOM 691 N N . PRO A 1 92 ? 13.930 8.631 3.912 1.00 83.19 92 PRO A N 1
ATOM 692 C CA . PRO A 1 92 ? 15.381 8.408 3.929 1.00 83.19 92 PRO A CA 1
ATOM 693 C C . PRO A 1 92 ? 15.888 7.432 2.850 1.00 83.19 92 PRO A C 1
ATOM 695 O O . PRO A 1 92 ? 17.085 7.149 2.776 1.00 83.19 92 PRO A O 1
ATOM 698 N N . HIS A 1 93 ? 14.980 6.849 2.065 1.00 83.12 93 HIS A N 1
ATOM 699 C CA . HIS A 1 93 ? 15.286 5.950 0.949 1.00 83.12 93 HIS A CA 1
ATOM 700 C C . HIS A 1 93 ? 15.145 6.634 -0.418 1.00 83.12 93 HIS A C 1
ATOM 702 O O . HIS A 1 93 ? 15.251 5.968 -1.447 1.00 83.12 93 HIS A O 1
ATOM 708 N N . TRP A 1 94 ? 14.911 7.946 -0.435 1.00 80.38 94 TRP A N 1
ATOM 709 C CA . TRP A 1 94 ? 15.014 8.764 -1.634 1.00 80.38 94 TRP A CA 1
ATOM 710 C C . TRP A 1 94 ? 16.412 9.383 -1.757 1.00 80.38 94 TRP A C 1
ATOM 712 O O . TRP A 1 94 ? 17.027 9.755 -0.760 1.00 80.38 94 TRP A O 1
ATOM 722 N N . ASP A 1 95 ? 16.908 9.484 -2.989 1.00 70.81 95 ASP A N 1
ATOM 723 C CA . ASP A 1 95 ? 18.136 10.202 -3.342 1.00 70.81 95 ASP A CA 1
ATOM 724 C C . ASP A 1 95 ? 17.927 10.828 -4.728 1.00 70.81 95 ASP A C 1
ATOM 726 O O . ASP A 1 95 ? 17.575 10.117 -5.675 1.00 70.81 95 ASP A O 1
ATOM 730 N N . GLU A 1 96 ? 18.100 12.147 -4.829 1.00 65.12 96 GLU A N 1
ATOM 731 C CA . GLU A 1 96 ? 17.970 12.900 -6.085 1.00 65.12 96 GLU A CA 1
ATOM 732 C C . GLU A 1 96 ? 19.176 12.666 -7.014 1.00 65.12 96 GLU A C 1
ATOM 734 O O . GLU A 1 96 ? 19.029 12.691 -8.237 1.00 65.12 96 GLU A O 1
ATOM 739 N N . ASP A 1 97 ? 20.348 12.337 -6.452 1.00 57.12 97 ASP A N 1
ATOM 740 C CA . ASP A 1 97 ? 21.600 12.126 -7.181 1.00 57.12 97 ASP A CA 1
ATOM 741 C C . ASP A 1 97 ? 21.800 10.640 -7.520 1.00 57.12 97 ASP A C 1
ATOM 743 O O . ASP A 1 97 ? 22.625 9.922 -6.935 1.00 57.12 97 ASP A O 1
ATOM 747 N N . ILE A 1 98 ? 21.050 10.148 -8.509 1.00 55.62 98 ILE A N 1
ATOM 748 C CA . ILE A 1 98 ? 21.183 8.771 -9.002 1.00 55.62 98 ILE A CA 1
ATOM 749 C C . ILE A 1 98 ? 22.574 8.575 -9.627 1.00 55.62 98 ILE A C 1
ATOM 751 O O . ILE A 1 98 ? 22.802 8.896 -10.791 1.00 55.62 98 ILE A O 1
ATOM 755 N N . ASN A 1 99 ? 23.517 7.992 -8.878 1.00 50.88 99 ASN A N 1
ATOM 756 C CA . ASN A 1 99 ? 24.797 7.533 -9.426 1.00 50.88 99 ASN A CA 1
ATOM 757 C C . ASN A 1 99 ? 24.770 6.013 -9.695 1.00 50.88 99 ASN A C 1
ATOM 759 O O . ASN A 1 99 ? 25.093 5.223 -8.800 1.00 50.88 99 ASN A O 1
ATOM 763 N N . PRO A 1 100 ? 24.474 5.570 -10.934 1.00 50.50 100 PRO A N 1
ATOM 764 C CA . PRO A 1 100 ? 24.361 4.150 -11.276 1.00 50.50 100 PRO A CA 1
ATOM 765 C C . PRO A 1 100 ? 25.690 3.375 -11.199 1.00 50.50 100 PRO A C 1
ATOM 767 O O . PRO A 1 100 ? 25.692 2.148 -11.293 1.00 50.50 100 PRO A O 1
ATOM 770 N N . LYS A 1 101 ? 26.828 4.062 -11.019 1.00 50.34 101 LYS A N 1
ATOM 771 C CA . LYS A 1 101 ? 28.165 3.461 -10.874 1.00 50.34 101 LYS A CA 1
ATOM 772 C C . LYS A 1 101 ? 28.656 3.414 -9.423 1.00 50.34 101 LYS A C 1
ATOM 774 O O . LYS A 1 101 ? 29.736 2.877 -9.170 1.00 50.34 101 LYS A O 1
ATOM 779 N N . ALA A 1 102 ? 27.900 3.945 -8.462 1.00 52.91 102 ALA A N 1
ATOM 780 C CA . ALA A 1 102 ? 28.309 3.946 -7.063 1.00 52.91 102 ALA A CA 1
ATOM 781 C C . ALA A 1 102 ? 28.418 2.508 -6.516 1.00 52.91 102 ALA A C 1
ATOM 783 O O . ALA A 1 102 ? 27.465 1.722 -6.553 1.00 52.91 102 ALA A O 1
ATOM 784 N N . LYS A 1 103 ? 29.592 2.141 -5.984 1.00 42.97 103 LYS A N 1
ATOM 785 C CA . LYS A 1 103 ? 29.765 0.898 -5.219 1.00 42.97 103 LYS A CA 1
ATOM 786 C C . LYS A 1 103 ? 29.126 1.085 -3.839 1.00 42.97 103 LYS A C 1
ATOM 788 O O . LYS A 1 103 ? 29.363 2.092 -3.189 1.00 42.97 103 LYS A O 1
ATOM 793 N N . TRP A 1 104 ? 28.280 0.116 -3.476 1.00 48.09 104 TRP A N 1
ATOM 794 C CA . TRP A 1 104 ? 27.518 -0.039 -2.228 1.00 48.09 104 TRP A CA 1
ATOM 795 C C . TRP A 1 104 ? 27.697 1.070 -1.180 1.00 48.09 104 TRP A C 1
ATOM 797 O O . TRP A 1 104 ? 28.591 1.023 -0.343 1.00 48.09 104 TRP A O 1
ATOM 807 N N . SER A 1 105 ? 26.773 2.026 -1.193 1.00 49.91 105 SER A N 1
ATOM 808 C CA . SER A 1 105 ? 26.539 2.951 -0.089 1.00 49.91 105 SER A CA 1
ATOM 809 C C . SER A 1 105 ? 25.033 3.057 0.158 1.00 49.91 105 SER A C 1
ATOM 811 O O . SER A 1 105 ? 24.229 2.510 -0.606 1.00 49.91 105 SER A O 1
ATOM 813 N N . ALA A 1 106 ? 24.638 3.792 1.200 1.00 47.16 106 ALA A N 1
ATOM 814 C CA . ALA A 1 106 ? 23.251 4.180 1.455 1.00 47.16 106 ALA A CA 1
ATOM 815 C C . ALA A 1 106 ? 22.510 4.703 0.199 1.00 47.16 106 ALA A C 1
ATOM 817 O O . ALA A 1 106 ? 21.289 4.567 0.154 1.00 47.16 106 ALA A O 1
ATOM 818 N N . LYS A 1 107 ? 23.255 5.175 -0.818 1.00 45.16 107 LYS A N 1
ATOM 819 C CA . LYS A 1 107 ? 22.815 5.685 -2.125 1.00 45.16 107 LYS A CA 1
ATOM 820 C C . LYS A 1 107 ? 22.477 4.630 -3.198 1.00 45.16 107 LYS A C 1
ATOM 822 O O . LYS A 1 107 ? 22.213 5.000 -4.329 1.00 45.16 107 LYS A O 1
ATOM 827 N N . LYS A 1 108 ? 22.485 3.319 -2.908 1.00 50.78 108 LYS A N 1
ATOM 828 C CA . LYS A 1 108 ? 21.962 2.271 -3.831 1.00 50.78 108 LYS A CA 1
ATOM 829 C C . LYS A 1 108 ? 20.475 1.947 -3.640 1.00 50.78 108 LYS A C 1
ATOM 831 O O . LYS A 1 108 ? 19.914 1.175 -4.412 1.00 50.78 108 LYS A O 1
ATOM 836 N N . ARG A 1 109 ? 19.852 2.482 -2.590 1.00 58.31 109 ARG A N 1
ATOM 837 C CA . ARG A 1 109 ? 18.440 2.250 -2.262 1.00 58.31 109 ARG A CA 1
ATOM 838 C C . ARG A 1 109 ? 17.625 3.280 -3.014 1.00 58.31 109 ARG A C 1
ATOM 840 O O . ARG A 1 109 ? 17.388 4.362 -2.505 1.00 58.31 109 ARG A O 1
ATOM 847 N N . GLN A 1 110 ? 17.338 2.980 -4.270 1.00 66.44 110 GLN A N 1
ATOM 848 C CA . GLN A 1 110 ? 16.795 3.945 -5.209 1.00 66.44 110 GLN A CA 1
ATOM 849 C C . GLN A 1 110 ? 15.460 3.429 -5.724 1.00 66.44 110 GLN A C 1
ATOM 851 O O . GLN A 1 110 ? 15.384 2.454 -6.468 1.00 66.44 110 GLN A O 1
ATOM 856 N N . GLY A 1 111 ? 14.394 4.116 -5.329 1.00 77.19 111 GLY A N 1
ATOM 857 C CA . GLY A 1 111 ? 13.085 3.946 -5.944 1.00 77.19 111 GLY A CA 1
ATOM 858 C C . GLY A 1 111 ? 12.270 2.749 -5.474 1.00 77.19 111 GLY A C 1
ATOM 859 O O . GLY A 1 111 ? 12.688 1.921 -4.663 1.00 77.19 111 GLY A O 1
ATOM 860 N N . CYS A 1 112 ? 11.074 2.675 -6.048 1.00 83.25 112 CYS A N 1
ATOM 861 C CA . CYS A 1 112 ? 9.986 1.789 -5.653 1.00 83.25 112 CYS A CA 1
ATOM 862 C C . CYS A 1 112 ? 10.393 0.305 -5.651 1.00 83.25 112 CYS A C 1
ATOM 864 O O . CYS A 1 112 ? 9.993 -0.450 -4.764 1.00 83.25 112 CYS A O 1
ATOM 866 N N . LEU A 1 113 ? 11.251 -0.104 -6.595 1.00 82.44 113 LEU A N 1
ATOM 867 C CA . LEU A 1 113 ? 11.668 -1.504 -6.754 1.00 82.44 113 LEU A CA 1
ATOM 868 C C . LEU A 1 113 ? 12.681 -1.990 -5.715 1.00 82.44 113 LEU A C 1
ATOM 870 O O . LEU A 1 113 ? 13.021 -3.168 -5.689 1.00 82.44 113 LEU A O 1
ATOM 874 N N . SER A 1 114 ? 13.157 -1.106 -4.834 1.00 81.81 114 SER A N 1
ATOM 875 C CA . SER A 1 114 ? 13.954 -1.533 -3.678 1.00 81.81 114 SER A CA 1
ATOM 876 C C . SER A 1 114 ? 13.120 -2.356 -2.686 1.00 81.81 114 SER A C 1
ATOM 878 O O . SER A 1 114 ? 13.670 -3.157 -1.933 1.00 81.81 114 SER A O 1
ATOM 880 N N . CYS A 1 115 ? 11.794 -2.169 -2.694 1.00 84.38 115 CYS A N 1
ATOM 881 C CA . CYS A 1 115 ? 10.854 -2.890 -1.837 1.00 84.38 115 CYS A CA 1
ATOM 882 C C . CYS A 1 115 ? 9.791 -3.658 -2.641 1.00 84.38 115 CYS A C 1
ATOM 884 O O . CYS A 1 115 ? 9.384 -4.743 -2.231 1.00 84.38 115 CYS A O 1
ATOM 886 N N . HIS A 1 116 ? 9.340 -3.127 -3.778 1.00 87.31 116 HIS A N 1
ATOM 887 C CA . HIS A 1 116 ? 8.262 -3.720 -4.572 1.00 87.31 116 HIS A CA 1
ATOM 888 C C . HIS A 1 116 ? 8.780 -4.528 -5.766 1.00 87.31 116 HIS A C 1
ATOM 890 O O . HIS A 1 116 ? 9.796 -4.197 -6.366 1.00 87.31 116 HIS A O 1
ATOM 896 N N . GLU A 1 117 ? 8.040 -5.567 -6.149 1.00 85.44 117 GLU A N 1
ATOM 897 C CA . GLU A 1 117 ? 8.305 -6.317 -7.380 1.00 85.44 117 GLU A CA 1
ATOM 898 C C . GLU A 1 117 ? 7.761 -5.565 -8.605 1.00 85.44 117 GLU A C 1
ATOM 900 O O . GLU A 1 117 ? 6.626 -5.094 -8.535 1.00 85.44 117 GLU A O 1
ATOM 905 N N . PRO A 1 118 ? 8.501 -5.466 -9.728 1.00 82.38 118 PRO A N 1
ATOM 906 C CA . PRO A 1 118 ? 8.066 -4.714 -10.912 1.00 82.38 118 PRO A CA 1
ATOM 907 C C . PRO A 1 118 ? 6.978 -5.417 -11.731 1.00 82.38 118 PRO A C 1
ATOM 909 O O . PRO A 1 118 ? 6.099 -4.755 -12.270 1.00 82.38 118 PRO A O 1
ATOM 912 N N . HIS A 1 119 ? 7.039 -6.747 -11.841 1.00 89.00 119 HIS A N 1
ATOM 913 C CA . HIS A 1 119 ? 6.064 -7.535 -12.604 1.00 89.00 119 HIS A CA 1
ATOM 914 C C . HIS A 1 119 ? 5.118 -8.295 -11.678 1.00 89.00 119 HIS A C 1
ATOM 916 O O . HIS A 1 119 ? 3.914 -8.239 -11.866 1.00 89.00 119 HIS A O 1
ATOM 922 N N . GLY A 1 120 ? 5.638 -8.940 -10.631 1.00 87.81 120 GLY A N 1
ATOM 923 C CA . GLY A 1 120 ? 4.842 -9.659 -9.631 1.00 87.81 120 GLY A CA 1
ATOM 924 C C . GLY A 1 120 ? 4.328 -8.775 -8.496 1.00 87.81 120 GLY A C 1
ATOM 925 O O . GLY A 1 120 ? 4.320 -9.217 -7.348 1.00 87.81 120 GLY A O 1
ATOM 926 N N . THR A 1 121 ? 3.976 -7.512 -8.764 1.00 85.88 121 THR A N 1
ATOM 927 C CA . THR A 1 121 ? 3.547 -6.574 -7.717 1.00 85.88 121 THR A CA 1
ATOM 928 C C . THR A 1 121 ? 2.327 -7.131 -6.979 1.00 85.88 121 THR A C 1
ATOM 930 O O . THR A 1 121 ? 1.237 -7.231 -7.540 1.00 85.88 121 THR A O 1
ATOM 933 N N . ALA A 1 122 ? 2.498 -7.503 -5.713 1.00 85.44 122 ALA A N 1
ATOM 934 C CA . ALA A 1 122 ? 1.410 -7.946 -4.849 1.00 85.44 122 ALA A CA 1
ATOM 935 C C . ALA A 1 122 ? 0.743 -6.754 -4.144 1.00 85.44 122 ALA A C 1
ATOM 937 O O . ALA A 1 122 ? 1.277 -5.642 -4.131 1.00 85.44 122 ALA A O 1
ATOM 938 N N . LEU A 1 123 ? -0.405 -6.995 -3.497 1.00 83.44 123 LEU A N 1
ATOM 939 C CA . LEU A 1 123 ? -0.959 -6.025 -2.552 1.00 83.44 123 LEU A CA 1
ATOM 940 C C . LEU A 1 123 ? 0.109 -5.716 -1.499 1.00 83.44 123 LEU A C 1
ATOM 942 O O . LEU A 1 123 ? 0.681 -6.635 -0.913 1.00 83.44 123 LEU A O 1
ATOM 946 N N . ALA A 1 124 ? 0.370 -4.430 -1.263 1.00 75.88 124 ALA A N 1
ATOM 947 C CA . ALA A 1 124 ? 1.355 -3.995 -0.285 1.00 75.88 124 ALA A CA 1
ATOM 948 C C . ALA A 1 124 ? 0.905 -4.409 1.125 1.00 75.88 124 ALA A C 1
ATOM 950 O O . ALA A 1 124 ? 0.070 -3.754 1.749 1.00 75.88 124 ALA A O 1
ATOM 951 N N . GLN A 1 125 ? 1.440 -5.532 1.599 1.00 83.19 125 GLN A N 1
ATOM 952 C CA . GLN A 1 125 ? 1.242 -6.035 2.951 1.00 83.19 125 GLN A CA 1
ATOM 953 C C . GLN A 1 125 ? 2.431 -5.604 3.800 1.00 83.19 125 GLN A C 1
ATOM 955 O O . GLN A 1 125 ? 3.570 -5.989 3.521 1.00 83.19 125 GLN A O 1
ATOM 960 N N . ARG A 1 126 ? 2.159 -4.817 4.846 1.00 88.44 126 ARG A N 1
ATOM 961 C CA . ARG A 1 126 ? 3.177 -4.225 5.729 1.00 88.44 126 ARG A CA 1
ATOM 962 C C . ARG A 1 126 ? 4.165 -5.277 6.235 1.00 88.44 126 ARG A C 1
ATOM 964 O O . ARG A 1 126 ? 5.370 -5.125 6.053 1.00 88.44 126 ARG A O 1
ATOM 971 N N . LYS A 1 127 ? 3.644 -6.388 6.769 1.00 85.88 127 LYS A N 1
ATOM 972 C CA . LYS A 1 127 ? 4.445 -7.512 7.270 1.00 85.88 127 LYS A CA 1
ATOM 973 C C . LYS A 1 127 ? 5.297 -8.172 6.182 1.00 85.88 127 LYS A C 1
ATOM 975 O O . LYS A 1 127 ? 6.467 -8.442 6.417 1.00 85.88 127 LYS A O 1
ATOM 980 N N . ALA A 1 128 ? 4.745 -8.393 4.988 1.00 86.00 128 ALA A N 1
ATOM 981 C CA . ALA A 1 128 ? 5.487 -9.025 3.897 1.00 86.00 128 ALA A CA 1
ATOM 982 C C . ALA A 1 128 ? 6.683 -8.166 3.457 1.00 86.00 128 ALA A C 1
ATOM 984 O O . ALA A 1 128 ? 7.794 -8.676 3.328 1.00 86.00 128 ALA A O 1
ATOM 985 N N . ILE A 1 129 ? 6.482 -6.853 3.302 1.00 85.94 129 ILE A N 1
ATOM 986 C CA . ILE A 1 129 ? 7.565 -5.913 2.975 1.00 85.94 129 ILE A CA 1
ATOM 987 C C . ILE A 1 129 ? 8.597 -5.878 4.110 1.00 85.94 129 ILE A C 1
ATOM 989 O O . ILE A 1 129 ? 9.801 -5.956 3.863 1.00 85.94 129 ILE A O 1
ATOM 993 N N . TYR A 1 130 ? 8.141 -5.816 5.360 1.00 86.25 130 TYR A N 1
ATOM 994 C CA . TYR A 1 130 ? 9.021 -5.820 6.524 1.00 86.25 130 TYR A CA 1
ATOM 995 C C . TYR A 1 130 ? 9.914 -7.067 6.594 1.00 86.25 130 TYR A C 1
ATOM 997 O O . TYR A 1 130 ? 11.134 -6.944 6.746 1.00 86.25 130 TYR A O 1
ATOM 1005 N N . ASP A 1 131 ? 9.329 -8.256 6.455 1.00 85.44 131 ASP A N 1
ATOM 1006 C CA . ASP A 1 131 ? 10.041 -9.529 6.583 1.00 85.44 131 ASP A CA 1
ATOM 1007 C C . ASP A 1 131 ? 10.990 -9.775 5.408 1.00 85.44 131 ASP A C 1
ATOM 1009 O O . ASP A 1 131 ? 12.096 -10.284 5.596 1.00 85.44 131 ASP A O 1
ATOM 1013 N N . GLN A 1 132 ? 10.583 -9.391 4.195 1.00 82.88 132 GLN A N 1
ATOM 1014 C CA . GLN A 1 132 ? 11.271 -9.784 2.964 1.00 82.88 132 GLN A CA 1
ATOM 1015 C C . GLN A 1 132 ? 12.133 -8.691 2.338 1.00 82.88 132 GLN A C 1
ATOM 1017 O O . GLN A 1 132 ? 12.875 -8.988 1.405 1.00 82.88 132 GLN A O 1
ATOM 1022 N N . ARG A 1 133 ? 12.013 -7.427 2.755 1.00 86.81 133 ARG A N 1
ATOM 1023 C CA . ARG A 1 133 ? 12.727 -6.308 2.111 1.00 86.81 133 ARG A CA 1
ATOM 1024 C C . ARG A 1 133 ? 13.548 -5.513 3.106 1.00 86.81 133 ARG A C 1
ATOM 1026 O O . ARG A 1 133 ? 14.739 -5.312 2.888 1.00 86.81 133 ARG A O 1
ATOM 1033 N N . CYS A 1 134 ? 12.969 -5.132 4.245 1.00 88.31 134 CYS A N 1
ATOM 1034 C CA . CYS A 1 134 ? 13.699 -4.354 5.250 1.00 88.31 134 CYS A CA 1
ATOM 1035 C C . CYS A 1 134 ? 14.888 -5.137 5.835 1.00 88.31 134 CYS A C 1
ATOM 1037 O O . CYS A 1 134 ? 15.959 -4.567 6.044 1.00 88.31 134 CYS A O 1
ATOM 1039 N N . THR A 1 135 ? 14.715 -6.444 6.055 1.00 88.19 135 THR A N 1
ATOM 1040 C CA . THR A 1 135 ? 15.734 -7.367 6.595 1.00 88.19 135 THR A CA 1
ATOM 1041 C C . THR A 1 135 ? 16.986 -7.490 5.732 1.00 88.19 135 THR A C 1
ATOM 1043 O O . THR A 1 135 ? 18.055 -7.781 6.259 1.00 88.19 135 THR A O 1
ATOM 1046 N N . HIS A 1 136 ? 16.885 -7.235 4.424 1.00 86.06 136 HIS A N 1
ATOM 1047 C CA . HIS A 1 136 ? 18.021 -7.357 3.505 1.00 86.06 136 HIS A CA 1
ATOM 1048 C C . HIS A 1 136 ? 19.087 -6.281 3.752 1.00 86.06 136 HIS A C 1
ATOM 1050 O O . HIS A 1 136 ? 20.255 -6.480 3.426 1.00 86.06 136 HIS A O 1
ATOM 1056 N N . CYS A 1 137 ? 18.691 -5.150 4.346 1.00 85.25 137 CYS A N 1
ATOM 1057 C CA . CYS A 1 137 ? 19.571 -4.009 4.601 1.00 85.25 137 CYS A CA 1
ATOM 1058 C C . CYS A 1 137 ? 19.688 -3.664 6.094 1.00 85.25 137 CYS A C 1
ATOM 1060 O O . CYS A 1 137 ? 20.736 -3.194 6.537 1.00 85.25 137 CYS A O 1
ATOM 1062 N N . HIS A 1 138 ? 18.630 -3.876 6.881 1.00 88.12 138 HIS A N 1
ATOM 1063 C CA . HIS A 1 138 ? 18.577 -3.491 8.289 1.00 88.12 138 HIS A CA 1
ATOM 1064 C C . HIS A 1 138 ? 18.670 -4.709 9.207 1.00 88.12 138 HIS A C 1
ATOM 1066 O O . HIS A 1 138 ? 17.765 -5.541 9.259 1.00 88.12 138 HIS A O 1
ATOM 1072 N N . LYS A 1 139 ? 19.753 -4.766 9.989 1.00 90.75 139 LYS A N 1
ATOM 1073 C CA . LYS A 1 139 ? 19.977 -5.802 11.008 1.00 90.75 139 LYS A CA 1
ATOM 1074 C C . LYS A 1 139 ? 18.889 -5.757 12.079 1.00 90.75 139 LYS A C 1
ATOM 1076 O O . LYS A 1 139 ? 18.448 -4.668 12.446 1.00 90.75 139 LYS A O 1
ATOM 1081 N N . GLU A 1 140 ? 18.535 -6.917 12.625 1.00 87.75 140 GLU A N 1
ATOM 1082 C CA . GLU A 1 140 ? 17.421 -7.128 13.564 1.00 87.75 140 GLU A CA 1
ATOM 1083 C C . GLU A 1 140 ? 17.338 -6.096 14.704 1.00 87.75 140 GLU A C 1
ATOM 1085 O O . GLU A 1 140 ? 16.276 -5.530 14.936 1.00 87.75 140 GLU A O 1
ATOM 1090 N N . ASN A 1 141 ? 18.470 -5.749 15.324 1.00 89.81 141 ASN A N 1
ATOM 1091 C CA . ASN A 1 141 ? 18.530 -4.817 16.460 1.00 89.81 141 ASN A CA 1
ATOM 1092 C C . ASN A 1 141 ? 18.806 -3.348 16.089 1.00 89.81 141 ASN A C 1
ATOM 1094 O O . ASN A 1 141 ? 19.048 -2.518 16.971 1.00 89.81 141 ASN A O 1
ATOM 1098 N N . SER A 1 142 ? 18.797 -3.009 14.798 1.00 92.81 142 SER A N 1
ATOM 1099 C CA . SER A 1 142 ? 19.007 -1.634 14.331 1.00 92.81 142 SER A CA 1
ATOM 1100 C C . SER A 1 142 ? 17.880 -0.697 14.777 1.00 92.81 142 SER A C 1
ATOM 1102 O O . SER A 1 142 ? 16.740 -1.116 14.984 1.00 92.81 142 SER A O 1
ATOM 1104 N N . SER A 1 143 ? 18.182 0.599 14.891 1.00 92.31 143 SER A N 1
ATOM 1105 C CA . SER A 1 143 ? 17.173 1.614 15.218 1.00 92.31 143 SER A CA 1
ATOM 1106 C C . SER A 1 143 ? 16.022 1.617 14.210 1.00 92.31 143 SER A C 1
ATOM 1108 O O . SER A 1 143 ? 14.869 1.749 14.606 1.00 92.31 143 SER A O 1
ATOM 1110 N N . GLN A 1 144 ? 16.303 1.377 12.927 1.00 90.69 144 GLN A N 1
ATOM 1111 C CA . GLN A 1 144 ? 15.279 1.328 11.884 1.00 90.69 144 GLN A CA 1
ATOM 1112 C C . GLN A 1 144 ? 14.334 0.137 12.056 1.00 90.69 144 GLN A C 1
ATOM 1114 O O . GLN A 1 144 ? 13.129 0.310 11.904 1.00 90.69 144 GLN A O 1
ATOM 1119 N N . ARG A 1 145 ? 14.847 -1.048 12.427 1.00 91.50 145 ARG A N 1
ATOM 1120 C CA . ARG A 1 145 ? 13.999 -2.215 12.734 1.00 91.50 145 ARG A CA 1
ATOM 1121 C C . ARG A 1 145 ? 13.112 -1.967 13.949 1.00 91.50 145 ARG A C 1
ATOM 1123 O O . ARG A 1 145 ? 11.938 -2.324 13.915 1.00 91.50 145 ARG A O 1
ATOM 1130 N N . LYS A 1 146 ? 13.633 -1.303 14.982 1.00 93.31 146 LYS A N 1
ATOM 1131 C CA . LYS A 1 146 ? 12.838 -0.913 16.157 1.00 93.31 146 LYS A CA 1
ATOM 1132 C C . LYS A 1 146 ? 11.703 0.053 15.797 1.00 93.31 146 LYS A C 1
ATOM 1134 O O . LYS A 1 146 ? 10.587 -0.158 16.256 1.00 93.31 146 LYS A O 1
ATOM 1139 N N . LEU A 1 147 ? 11.959 1.053 14.945 1.00 92.19 147 LEU A N 1
ATOM 1140 C CA . LEU A 1 147 ? 10.941 2.023 14.510 1.00 92.19 147 LEU A CA 1
ATOM 1141 C C . LEU A 1 147 ? 9.765 1.357 13.786 1.00 92.19 147 LEU A C 1
ATOM 1143 O O . LEU A 1 147 ? 8.620 1.558 14.172 1.00 92.19 147 LEU A O 1
ATOM 1147 N N . ILE A 1 148 ? 10.037 0.534 12.769 1.00 91.88 148 ILE A N 1
ATOM 1148 C CA . ILE A 1 148 ? 8.959 -0.152 12.040 1.00 91.88 148 ILE A CA 1
ATOM 1149 C C . ILE A 1 148 ? 8.225 -1.161 12.934 1.00 91.88 148 ILE A C 1
ATOM 1151 O O . ILE A 1 148 ? 7.013 -1.287 12.821 1.00 91.88 148 ILE A O 1
ATOM 1155 N N . THR A 1 149 ? 8.925 -1.843 13.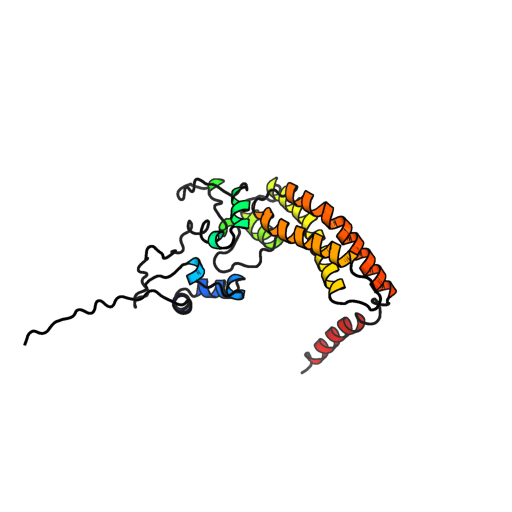849 1.00 92.94 149 THR A N 1
ATOM 1156 C CA . THR A 1 149 ? 8.299 -2.822 14.759 1.00 92.94 149 THR A CA 1
ATOM 1157 C C . THR A 1 149 ? 7.332 -2.140 15.724 1.00 92.94 149 THR A C 1
ATOM 1159 O O . THR A 1 149 ? 6.229 -2.639 15.928 1.00 92.94 149 THR A O 1
ATOM 1162 N N . SER A 1 150 ? 7.719 -0.984 16.275 1.00 93.31 150 SER A N 1
ATOM 1163 C CA . SER A 1 150 ? 6.836 -0.137 17.087 1.00 93.31 150 SER A CA 1
ATOM 1164 C C . SER A 1 150 ? 5.577 0.248 16.309 1.00 93.31 150 SER A C 1
ATOM 1166 O O . SER A 1 150 ? 4.461 0.022 16.775 1.00 93.31 150 SER A O 1
ATOM 1168 N N . TYR A 1 151 ? 5.746 0.699 15.065 1.00 94.31 151 TYR A N 1
ATOM 1169 C CA . TYR A 1 151 ? 4.610 1.100 14.246 1.00 94.31 151 TYR A CA 1
ATOM 1170 C C . TYR A 1 151 ? 3.703 -0.072 13.875 1.00 94.31 151 TYR A C 1
ATOM 1172 O O . TYR A 1 151 ? 2.485 0.069 13.928 1.00 94.31 151 TYR A O 1
ATOM 1180 N N . MET A 1 152 ? 4.261 -1.241 13.556 1.00 93.12 152 MET A N 1
ATOM 1181 C CA . MET A 1 152 ? 3.477 -2.461 13.334 1.00 93.12 152 MET A CA 1
ATOM 1182 C C . MET A 1 152 ? 2.670 -2.841 14.580 1.00 93.12 152 MET A C 1
ATOM 1184 O O . MET A 1 152 ? 1.492 -3.160 14.466 1.00 93.12 152 MET A O 1
ATOM 1188 N N . ALA A 1 153 ? 3.253 -2.718 15.775 1.00 94.38 153 ALA A N 1
ATOM 1189 C CA . ALA A 1 153 ? 2.546 -2.979 17.027 1.00 94.38 153 ALA A CA 1
ATOM 1190 C C . ALA A 1 153 ? 1.370 -2.013 17.278 1.00 94.38 153 ALA A C 1
ATOM 1192 O O . ALA A 1 153 ? 0.443 -2.372 18.002 1.00 94.38 153 ALA A O 1
ATOM 1193 N N . ALA A 1 154 ? 1.373 -0.821 16.673 1.00 94.56 154 ALA A N 1
ATOM 1194 C CA . ALA A 1 154 ? 0.247 0.113 16.716 1.00 94.56 154 ALA A CA 1
ATOM 1195 C C . ALA A 1 154 ? -0.759 -0.118 15.570 1.00 94.56 154 ALA A C 1
ATOM 1197 O O . ALA A 1 154 ? -1.972 -0.101 15.785 1.00 94.56 154 ALA A O 1
ATOM 1198 N N . ALA A 1 155 ? -0.261 -0.335 14.352 1.00 95.06 155 ALA A N 1
ATOM 1199 C CA . ALA A 1 155 ? -1.059 -0.420 13.133 1.00 95.06 155 ALA A CA 1
ATOM 1200 C C . ALA A 1 155 ? -1.765 -1.770 12.963 1.00 95.06 155 ALA A C 1
ATOM 1202 O O . ALA A 1 155 ? -2.902 -1.798 12.506 1.00 95.06 155 ALA A O 1
ATOM 1203 N N . ASP A 1 156 ? -1.136 -2.880 13.347 1.00 94.38 156 ASP A N 1
ATOM 1204 C CA . ASP A 1 156 ? -1.724 -4.208 13.150 1.00 94.38 156 ASP A CA 1
ATOM 1205 C C . ASP A 1 156 ? -2.985 -4.406 14.022 1.00 94.38 156 ASP A C 1
ATOM 1207 O O . ASP A 1 156 ? -4.005 -4.858 13.493 1.00 94.38 156 ASP A O 1
ATOM 1211 N N . PRO A 1 157 ? -3.013 -4.002 15.314 1.00 95.75 157 PRO A N 1
ATOM 1212 C CA . PRO A 1 157 ? -4.254 -4.003 16.089 1.00 95.75 157 PRO A CA 1
ATOM 1213 C C . PRO A 1 157 ? -5.309 -3.038 15.544 1.00 95.75 157 PRO A C 1
ATOM 1215 O O . PRO A 1 157 ? -6.498 -3.317 15.656 1.00 95.75 157 PRO A O 1
ATOM 1218 N N . PHE A 1 158 ? -4.891 -1.911 14.961 1.00 97.25 158 PHE A N 1
ATOM 1219 C CA . PHE A 1 158 ? -5.809 -0.945 14.355 1.00 97.25 158 PHE A CA 1
ATOM 1220 C C . PHE A 1 158 ? -6.520 -1.543 13.142 1.00 97.25 158 PHE A C 1
ATOM 1222 O O . PHE A 1 158 ? -7.747 -1.503 13.064 1.00 97.25 158 PHE A O 1
ATOM 1229 N N . ASP A 1 159 ? -5.756 -2.162 12.242 1.00 95.50 159 ASP A N 1
ATOM 1230 C CA . ASP A 1 159 ? -6.284 -2.833 11.058 1.00 95.50 159 ASP A CA 1
ATOM 1231 C C . ASP A 1 159 ? -7.216 -3.996 11.458 1.00 95.50 159 ASP A C 1
ATOM 1233 O O . ASP A 1 159 ? -8.282 -4.172 10.864 1.00 95.50 159 ASP A O 1
ATOM 1237 N N . ALA A 1 160 ? -6.863 -4.751 12.505 1.00 95.62 160 ALA A N 1
ATOM 1238 C CA . ALA A 1 160 ? -7.696 -5.832 13.032 1.00 95.62 160 ALA A CA 1
ATOM 1239 C C . ALA A 1 160 ? -9.020 -5.332 13.638 1.00 95.62 160 ALA A C 1
ATOM 1241 O O . ALA A 1 160 ? -10.065 -5.945 13.412 1.00 95.62 160 ALA A O 1
ATOM 1242 N N . GLU A 1 161 ? -8.996 -4.228 14.388 1.00 97.50 161 GLU A N 1
ATOM 1243 C CA . GLU A 1 161 ? -10.201 -3.634 14.978 1.00 97.50 161 GLU A CA 1
ATOM 1244 C C . GLU A 1 161 ? -11.130 -3.064 13.899 1.00 97.50 161 GLU A C 1
ATOM 1246 O O . GLU A 1 161 ? -12.339 -3.296 13.936 1.00 97.50 161 GLU A O 1
ATOM 1251 N N . LEU A 1 162 ? -10.568 -2.383 12.894 1.00 97.50 162 LEU A N 1
ATOM 1252 C CA . LEU A 1 162 ? -11.330 -1.859 11.760 1.00 97.50 162 LEU A CA 1
ATOM 1253 C C . LEU A 1 162 ? -12.032 -2.991 11.007 1.00 97.50 162 LEU A C 1
ATOM 1255 O O . LEU A 1 162 ? -13.222 -2.904 10.706 1.00 97.50 162 LEU A O 1
ATOM 1259 N N . GLU A 1 163 ? -11.316 -4.081 10.747 1.00 95.94 163 GLU A N 1
ATOM 1260 C CA . GLU A 1 163 ? -11.885 -5.245 10.077 1.00 95.94 163 GLU A CA 1
ATOM 1261 C C . GLU A 1 163 ? -12.961 -5.945 10.923 1.00 95.94 163 GLU A C 1
ATOM 1263 O O . GLU A 1 163 ? -13.962 -6.415 10.382 1.00 95.94 163 GLU A O 1
ATOM 1268 N N . ALA A 1 164 ? -12.805 -5.984 12.249 1.00 94.44 164 ALA A N 1
ATOM 1269 C CA . ALA A 1 164 ? -13.829 -6.520 13.142 1.00 94.44 164 ALA A CA 1
ATOM 1270 C C . ALA A 1 164 ? -15.127 -5.698 13.083 1.00 94.44 164 ALA A C 1
ATOM 1272 O O . ALA A 1 164 ? -16.208 -6.277 12.972 1.00 94.44 164 ALA A O 1
ATOM 1273 N N . VAL A 1 165 ? -15.031 -4.364 13.109 1.00 95.44 165 VAL A N 1
ATOM 1274 C CA . VAL A 1 165 ? -16.200 -3.475 12.994 1.00 95.44 165 VAL A CA 1
ATOM 1275 C C . VAL A 1 165 ? -16.875 -3.627 11.633 1.00 95.44 165 VAL A C 1
ATOM 1277 O O . VAL A 1 165 ? -18.093 -3.776 11.580 1.00 95.44 165 VAL A O 1
ATOM 1280 N N . LYS A 1 166 ? -16.105 -3.675 10.539 1.00 96.44 166 LYS A N 1
ATOM 1281 C CA . LYS A 1 166 ? -16.650 -3.900 9.189 1.00 96.44 166 LYS A CA 1
ATOM 1282 C C . LYS A 1 166 ? -17.477 -5.184 9.108 1.00 96.44 166 LYS A C 1
ATOM 1284 O O . LYS A 1 166 ? -18.619 -5.138 8.668 1.00 96.44 166 LYS A O 1
ATOM 1289 N N . LYS A 1 167 ? -16.958 -6.300 9.628 1.00 92.94 167 LYS A N 1
ATOM 1290 C CA . LYS A 1 167 ? -17.683 -7.584 9.654 1.00 92.94 167 LYS A CA 1
ATOM 1291 C C . LYS A 1 167 ? -18.980 -7.536 10.461 1.00 92.94 167 LYS A C 1
ATOM 1293 O O . LYS A 1 167 ? -19.952 -8.189 10.098 1.00 92.94 167 LYS A O 1
ATOM 1298 N N . LEU A 1 168 ? -19.008 -6.782 11.559 1.00 90.06 168 LEU A N 1
ATOM 1299 C CA . LEU A 1 168 ? -20.231 -6.593 12.347 1.00 90.06 168 LEU A CA 1
ATOM 1300 C C . LEU A 1 168 ? -21.257 -5.721 11.610 1.00 90.06 168 LEU A C 1
ATOM 1302 O O . LEU A 1 168 ? -22.455 -5.911 11.792 1.00 90.06 168 LEU A O 1
ATOM 1306 N N . LEU A 1 169 ? -20.815 -4.785 10.772 1.00 91.75 169 LEU A N 1
ATOM 1307 C CA . LEU A 1 169 ? -21.703 -3.949 9.959 1.00 91.75 169 LEU A CA 1
ATOM 1308 C C . LEU A 1 169 ? -22.237 -4.681 8.717 1.00 91.75 169 LEU A C 1
ATOM 1310 O O . LEU A 1 169 ? -23.332 -4.381 8.257 1.00 91.75 169 LEU A O 1
ATOM 1314 N N . GLU A 1 170 ? -21.527 -5.693 8.216 1.00 92.56 170 GLU A N 1
ATOM 1315 C CA . GLU A 1 170 ? -21.989 -6.558 7.115 1.00 92.56 170 GLU A CA 1
ATOM 1316 C C . GLU A 1 170 ? -23.166 -7.481 7.505 1.00 92.56 170 GLU A C 1
ATOM 1318 O O . GLU A 1 170 ? -23.814 -8.071 6.635 1.00 92.56 170 GLU A O 1
ATOM 1323 N N . HIS A 1 171 ? -23.476 -7.618 8.801 1.00 87.12 171 HIS A N 1
ATOM 1324 C CA . HIS A 1 171 ? -24.473 -8.568 9.316 1.00 87.12 171 HIS A CA 1
ATOM 1325 C C . HIS A 1 171 ? -25.515 -7.959 10.277 1.00 87.12 171 HIS A C 1
ATOM 1327 O O . HIS A 1 171 ? -25.778 -8.545 11.329 1.00 87.12 171 HIS A O 1
ATOM 1333 N N . PRO A 1 172 ? -26.166 -6.833 9.933 1.00 88.19 172 PRO A N 1
ATOM 1334 C CA . PRO A 1 172 ? -26.957 -6.047 10.876 1.00 88.19 172 PRO A CA 1
ATOM 1335 C C . PRO A 1 172 ? -28.092 -6.843 11.542 1.00 88.19 172 PRO A C 1
ATOM 1337 O O . PRO A 1 172 ? -28.778 -7.666 10.928 1.00 88.19 172 PRO A O 1
ATOM 1340 N N . LEU A 1 173 ? -28.304 -6.562 12.823 1.00 84.94 173 LEU A N 1
ATOM 1341 C CA . LEU A 1 173 ? -29.354 -7.104 13.667 1.00 84.94 173 LEU A CA 1
ATOM 1342 C C . LEU A 1 173 ? -30.557 -6.149 13.689 1.00 84.94 173 LEU A C 1
ATOM 1344 O O . LEU A 1 173 ? -30.379 -4.932 13.770 1.00 84.94 173 LEU A O 1
ATOM 1348 N N . PRO A 1 174 ? -31.795 -6.673 13.674 1.00 86.31 174 PRO A N 1
ATOM 1349 C CA . PRO A 1 174 ? -32.986 -5.840 13.795 1.00 86.31 174 PRO A CA 1
ATOM 1350 C C . PRO A 1 174 ? -33.001 -5.039 15.105 1.00 86.31 174 PRO A C 1
ATOM 1352 O O . PRO A 1 174 ? -32.818 -5.607 16.180 1.00 86.31 174 PRO A O 1
ATOM 1355 N N . GLY A 1 175 ? -33.273 -3.735 15.014 1.00 85.25 175 GLY A N 1
ATOM 1356 C CA . GLY A 1 175 ? -33.442 -2.856 16.178 1.00 85.25 175 GLY A CA 1
ATOM 1357 C C . GLY A 1 175 ? -32.145 -2.386 16.843 1.00 85.25 175 GLY A C 1
ATOM 1358 O O . GLY A 1 175 ? -32.213 -1.725 17.877 1.00 85.25 175 GLY A O 1
ATOM 1359 N N . VAL A 1 176 ? -30.981 -2.701 16.269 1.00 86.31 176 VAL A N 1
ATOM 1360 C CA . VAL A 1 176 ? -29.688 -2.184 16.728 1.00 86.31 176 VAL A CA 1
ATOM 1361 C C . VAL A 1 176 ? -29.349 -0.890 15.971 1.00 86.31 176 VAL A C 1
ATOM 1363 O O . VAL A 1 176 ? -29.407 -0.897 14.742 1.00 86.31 176 VAL A O 1
ATOM 1366 N N . PRO A 1 177 ? -29.009 0.215 16.664 1.00 89.62 177 PRO A N 1
ATOM 1367 C CA . PRO A 1 177 ? -28.490 1.424 16.025 1.00 89.62 177 PRO A CA 1
ATOM 1368 C C . PRO A 1 177 ? -27.020 1.240 15.624 1.00 89.62 177 PRO A C 1
ATOM 1370 O O . PRO A 1 177 ? -26.221 0.701 16.393 1.00 89.62 177 PRO A O 1
ATOM 1373 N N . TYR A 1 178 ? -26.655 1.706 14.429 1.00 93.31 178 TYR A N 1
ATOM 1374 C CA . TYR A 1 178 ? -25.326 1.499 13.834 1.00 93.31 178 TYR A CA 1
ATOM 1375 C C . TYR A 1 178 ? -24.568 2.796 13.546 1.00 93.31 178 TYR A C 1
ATOM 1377 O O . TYR A 1 178 ? -23.373 2.748 13.263 1.00 93.31 178 TYR A O 1
ATOM 1385 N N . GLU A 1 179 ? -25.203 3.955 13.697 1.00 94.12 179 GLU A N 1
ATOM 1386 C CA . GLU A 1 179 ? -24.701 5.256 13.243 1.00 94.12 179 GLU A CA 1
ATOM 1387 C C . GLU A 1 179 ? -23.336 5.579 13.862 1.00 94.12 179 GLU A C 1
ATOM 1389 O O . GLU A 1 179 ? -22.389 5.969 13.182 1.00 94.12 179 GLU A O 1
ATOM 1394 N N . LYS A 1 180 ? -23.192 5.340 15.169 1.00 92.81 180 LYS A N 1
ATOM 1395 C CA . LYS A 1 180 ? -21.927 5.552 15.884 1.00 92.81 180 LYS A CA 1
ATOM 1396 C C . LYS A 1 180 ? -20.814 4.635 15.371 1.00 92.81 180 LYS A C 1
ATOM 1398 O O . LYS A 1 180 ? -19.659 5.056 15.292 1.00 92.81 180 LYS A O 1
ATOM 1403 N N . ALA A 1 181 ? -21.142 3.387 15.043 1.00 95.50 181 ALA A N 1
ATOM 1404 C CA . ALA A 1 181 ? -20.172 2.433 14.525 1.00 95.50 181 ALA A CA 1
ATOM 1405 C C . ALA A 1 181 ? -19.792 2.729 13.072 1.00 95.50 181 ALA A C 1
ATOM 1407 O O . ALA A 1 181 ? -18.620 2.601 12.721 1.00 95.50 181 ALA A O 1
ATOM 1408 N N . GLU A 1 182 ? -20.738 3.188 12.255 1.00 96.94 182 GLU A N 1
ATOM 1409 C CA . GLU A 1 182 ? -20.482 3.653 10.893 1.00 96.94 182 GLU A CA 1
ATOM 1410 C C . GLU A 1 182 ? -19.565 4.876 10.890 1.00 96.94 182 GLU A C 1
ATOM 1412 O O . GLU A 1 182 ? -18.534 4.849 10.219 1.00 96.94 182 GLU A O 1
ATOM 1417 N N . MET A 1 183 ? -19.847 5.884 11.721 1.00 96.31 183 MET A N 1
ATOM 1418 C CA . MET A 1 183 ? -18.978 7.057 11.879 1.00 96.31 183 MET A CA 1
ATOM 1419 C C . MET A 1 183 ? -17.564 6.674 12.339 1.00 96.31 183 MET A C 1
ATOM 1421 O O . MET A 1 183 ? -16.568 7.193 11.828 1.00 96.31 183 MET A O 1
ATOM 1425 N N . ALA A 1 184 ? -17.452 5.756 13.306 1.00 97.00 184 ALA A N 1
ATOM 1426 C CA . ALA A 1 184 ? -16.158 5.281 13.786 1.00 97.00 184 ALA A CA 1
ATOM 1427 C C . ALA A 1 184 ? -15.395 4.502 12.701 1.00 97.00 184 ALA A C 1
ATOM 1429 O O . ALA A 1 184 ? -14.190 4.707 12.542 1.00 97.00 184 ALA A O 1
ATOM 1430 N N . ARG A 1 185 ? -16.088 3.650 11.930 1.00 97.62 185 ARG A N 1
ATOM 1431 C CA . ARG A 1 185 ? -15.525 2.935 10.776 1.00 97.62 185 ARG A CA 1
ATOM 1432 C C . ARG A 1 185 ? -15.022 3.918 9.726 1.00 97.62 185 ARG A C 1
ATOM 1434 O O . ARG A 1 185 ? -13.892 3.771 9.285 1.00 97.62 185 ARG A O 1
ATOM 1441 N N . GLU A 1 186 ? -15.818 4.908 9.335 1.00 97.31 186 GLU A N 1
ATOM 1442 C CA . GLU A 1 186 ? -15.442 5.886 8.304 1.00 97.31 186 GLU A CA 1
ATOM 1443 C C . GLU A 1 186 ? -14.196 6.680 8.696 1.00 97.31 186 GLU A C 1
ATOM 1445 O O . G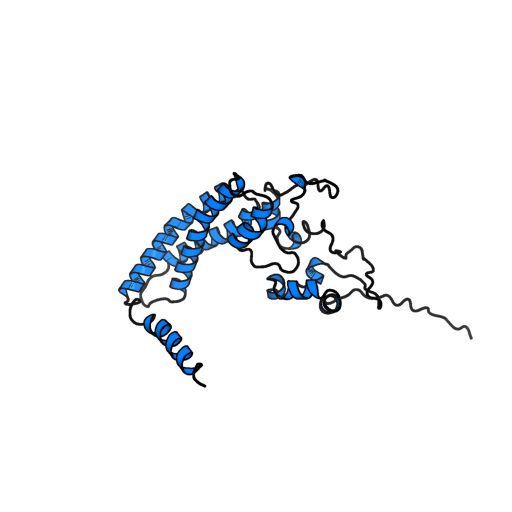LU A 1 186 ? -13.233 6.733 7.930 1.00 97.31 186 GLU A O 1
ATOM 1450 N N . SER A 1 187 ? -14.169 7.197 9.927 1.00 96.56 187 SER A N 1
ATOM 1451 C CA . SER A 1 187 ? -12.995 7.876 10.488 1.00 96.56 187 SER A CA 1
ATOM 1452 C C . SER A 1 187 ? -11.755 6.971 10.491 1.00 96.56 187 SER A C 1
ATOM 1454 O O . SER A 1 187 ? -10.665 7.372 10.074 1.00 96.56 187 SER A O 1
ATOM 1456 N N . ALA A 1 188 ? -11.913 5.708 10.896 1.00 97.75 188 ALA A N 1
ATOM 1457 C CA . ALA A 1 188 ? -10.824 4.740 10.885 1.00 97.75 188 ALA A CA 1
ATOM 1458 C C . ALA A 1 188 ? -10.375 4.355 9.464 1.00 97.75 188 ALA A C 1
ATOM 1460 O O . ALA A 1 188 ? -9.181 4.172 9.228 1.00 97.75 188 ALA A O 1
ATOM 1461 N N . GLU A 1 189 ? -11.281 4.271 8.493 1.00 97.56 189 GLU A N 1
ATOM 1462 C CA . GLU A 1 189 ? -10.935 4.022 7.094 1.00 97.56 189 GLU A CA 1
ATOM 1463 C C . GLU A 1 189 ? -10.164 5.186 6.472 1.00 97.56 189 GLU A C 1
ATOM 1465 O O . GLU A 1 189 ? -9.219 4.949 5.715 1.00 97.56 189 GLU A O 1
ATOM 1470 N N . ASP A 1 190 ? -10.512 6.429 6.803 1.00 96.69 190 ASP A N 1
ATOM 1471 C CA . ASP A 1 190 ? -9.749 7.610 6.388 1.00 96.69 190 ASP A CA 1
ATOM 1472 C C . ASP A 1 190 ? -8.323 7.576 6.933 1.00 96.69 190 ASP A C 1
ATOM 1474 O O . ASP A 1 190 ? -7.356 7.804 6.191 1.00 96.69 190 ASP A O 1
ATOM 1478 N N . VAL A 1 191 ? -8.165 7.210 8.207 1.00 96.62 191 VAL A N 1
ATOM 1479 C CA . VAL A 1 191 ? -6.842 6.993 8.799 1.00 96.62 191 VAL A CA 1
ATOM 1480 C C . VAL A 1 191 ? -6.127 5.833 8.108 1.00 96.62 191 VAL A C 1
ATOM 1482 O O . VAL A 1 191 ? -4.986 6.008 7.686 1.00 96.62 191 VAL A O 1
ATOM 1485 N N . HIS A 1 192 ? -6.774 4.686 7.888 1.00 95.31 192 HIS A N 1
ATOM 1486 C CA . HIS A 1 192 ? -6.169 3.535 7.207 1.00 95.31 192 HIS A CA 1
ATOM 1487 C C . HIS A 1 192 ? -5.675 3.892 5.793 1.00 95.31 192 HIS A C 1
ATOM 1489 O O . HIS A 1 192 ? -4.535 3.581 5.431 1.00 95.31 192 HIS A O 1
ATOM 1495 N N . ARG A 1 193 ? -6.492 4.602 5.000 1.00 92.56 193 ARG A N 1
ATOM 1496 C CA . ARG A 1 193 ? -6.113 5.113 3.670 1.00 92.56 193 ARG A CA 1
ATOM 1497 C C . ARG A 1 193 ? -4.915 6.055 3.754 1.00 92.56 193 ARG A C 1
ATOM 1499 O O . ARG A 1 193 ? -3.968 5.921 2.981 1.00 92.56 193 ARG A O 1
ATOM 1506 N N . THR A 1 194 ? -4.925 6.965 4.724 1.00 93.44 194 THR A N 1
ATOM 1507 C CA . THR A 1 194 ? -3.831 7.916 4.955 1.00 93.44 194 THR A CA 1
ATOM 1508 C C . THR A 1 194 ? -2.529 7.200 5.319 1.00 93.44 194 THR A C 1
ATOM 1510 O O . THR A 1 194 ? -1.480 7.498 4.749 1.00 93.44 194 THR A O 1
ATOM 1513 N N . LEU A 1 195 ? -2.582 6.209 6.212 1.00 94.00 195 LEU A N 1
ATOM 1514 C CA . LEU A 1 195 ? -1.419 5.421 6.625 1.00 94.00 195 LEU A CA 1
ATOM 1515 C C . LEU A 1 195 ? -0.798 4.646 5.457 1.00 94.00 195 LEU A C 1
ATOM 1517 O O . LEU A 1 195 ? 0.428 4.572 5.365 1.00 94.00 195 LEU A O 1
ATOM 1521 N N . ARG A 1 196 ? -1.616 4.098 4.544 1.00 90.00 196 ARG A N 1
ATOM 1522 C CA . ARG A 1 196 ? -1.118 3.385 3.351 1.00 90.00 196 ARG A CA 1
ATOM 1523 C C . ARG A 1 196 ? -0.268 4.256 2.435 1.00 90.00 196 ARG A C 1
ATOM 1525 O O . ARG A 1 196 ? 0.665 3.743 1.820 1.00 90.00 196 ARG A O 1
ATOM 1532 N N . MET A 1 197 ? -0.588 5.541 2.351 1.00 91.19 197 MET A N 1
ATOM 1533 C CA . MET A 1 197 ? 0.158 6.512 1.560 1.00 91.19 197 MET A CA 1
ATOM 1534 C C . MET A 1 197 ? 1.394 6.991 2.331 1.00 91.19 197 MET A C 1
ATOM 1536 O O . MET A 1 197 ? 2.514 6.794 1.858 1.00 91.19 197 MET A O 1
ATOM 1540 N N . LEU A 1 198 ? 1.214 7.489 3.558 1.00 93.81 198 LEU A N 1
ATOM 1541 C CA . LEU A 1 198 ? 2.295 8.082 4.350 1.00 93.81 198 LEU A CA 1
ATOM 1542 C C . LEU A 1 198 ? 3.406 7.093 4.725 1.00 93.81 198 LEU A C 1
ATOM 1544 O O . LEU A 1 198 ? 4.551 7.503 4.835 1.00 93.81 198 LEU A O 1
ATOM 1548 N N . GLN A 1 199 ? 3.135 5.790 4.860 1.00 92.25 199 GLN A N 1
ATOM 1549 C CA . GLN A 1 199 ? 4.185 4.802 5.168 1.00 92.25 199 GLN A CA 1
ATOM 1550 C C . GLN A 1 199 ? 5.372 4.801 4.189 1.00 92.25 199 GLN A C 1
ATOM 1552 O O . GLN A 1 199 ? 6.453 4.339 4.551 1.00 92.25 199 GLN A O 1
ATOM 1557 N N . HIS A 1 200 ? 5.204 5.334 2.974 1.00 91.75 200 HIS A N 1
ATOM 1558 C CA . HIS A 1 200 ? 6.282 5.441 1.991 1.00 91.75 200 HIS A CA 1
ATOM 1559 C C . HIS A 1 200 ? 7.381 6.426 2.413 1.00 91.75 200 HIS A C 1
ATOM 1561 O O . HIS A 1 200 ? 8.528 6.232 2.017 1.00 91.75 200 HIS A O 1
ATOM 1567 N N . ASN A 1 201 ? 7.083 7.413 3.267 1.00 91.12 201 ASN A N 1
ATOM 1568 C CA . ASN A 1 201 ? 8.102 8.310 3.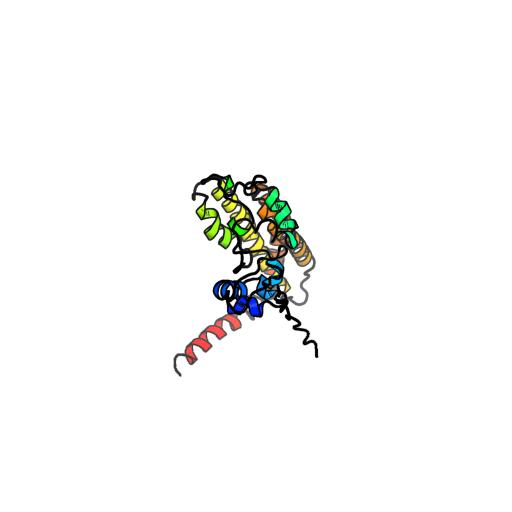824 1.00 91.12 201 ASN A CA 1
ATOM 1569 C C . ASN A 1 201 ? 8.908 7.674 4.978 1.00 91.12 201 ASN A C 1
ATOM 1571 O O . ASN A 1 201 ? 9.960 8.188 5.341 1.00 91.12 201 ASN A O 1
ATOM 1575 N N . CYS A 1 202 ? 8.465 6.528 5.515 1.00 90.25 202 CYS A N 1
ATOM 1576 C CA . CYS A 1 202 ? 9.098 5.817 6.635 1.00 90.25 202 CYS A CA 1
ATOM 1577 C C . CYS A 1 202 ? 9.226 6.626 7.951 1.00 90.25 202 CYS A C 1
ATOM 1579 O O . CYS A 1 202 ? 9.976 6.223 8.843 1.00 90.25 202 CYS A O 1
ATOM 1581 N N . GLU A 1 203 ? 8.453 7.702 8.129 1.00 91.88 203 GLU A N 1
ATOM 1582 C CA . GLU A 1 203 ? 8.351 8.486 9.371 1.00 91.88 203 GLU A CA 1
ATOM 1583 C C . GLU A 1 203 ? 7.391 7.817 10.368 1.00 91.88 203 GLU A C 1
ATOM 1585 O O . GLU A 1 203 ? 6.344 8.342 10.747 1.00 91.88 203 GLU A O 1
ATOM 1590 N N . PHE A 1 204 ? 7.741 6.600 10.790 1.00 93.19 204 PHE A N 1
ATOM 1591 C CA . PHE A 1 204 ? 6.859 5.689 11.530 1.00 93.19 204 PHE A CA 1
ATOM 1592 C C . PHE A 1 204 ? 6.262 6.274 12.820 1.00 93.19 204 PHE A C 1
ATOM 1594 O O . PHE A 1 204 ? 5.100 6.014 13.120 1.00 93.19 204 PHE A O 1
ATOM 1601 N N . LYS A 1 205 ? 7.001 7.126 13.540 1.00 92.12 205 LYS A N 1
ATOM 1602 C CA . LYS A 1 205 ? 6.492 7.797 14.751 1.00 92.12 205 LYS A CA 1
ATOM 1603 C C . LYS A 1 205 ? 5.339 8.759 14.458 1.00 92.12 205 LYS A C 1
ATOM 1605 O O . LYS A 1 205 ? 4.416 8.876 15.257 1.00 92.12 205 LYS A O 1
ATOM 1610 N N . GLU A 1 206 ? 5.371 9.447 13.319 1.00 91.88 206 GLU A N 1
ATOM 1611 C CA . GLU A 1 206 ? 4.282 10.348 12.925 1.00 91.88 206 GLU A CA 1
ATOM 1612 C C . GLU A 1 206 ? 3.047 9.569 12.462 1.00 91.88 206 GLU A C 1
ATOM 1614 O O . GLU A 1 206 ? 1.920 10.039 12.618 1.00 91.88 206 GLU A O 1
ATOM 1619 N N . LEU A 1 207 ? 3.240 8.354 11.939 1.00 93.06 207 LEU A N 1
ATOM 1620 C CA . LEU A 1 207 ? 2.142 7.447 11.603 1.00 93.06 207 LEU A CA 1
ATOM 1621 C C . LEU A 1 207 ? 1.438 6.922 12.857 1.00 93.06 207 LEU A C 1
ATOM 1623 O O . LEU A 1 207 ? 0.210 6.884 12.889 1.00 93.06 207 LEU A O 1
ATOM 1627 N N . GLU A 1 208 ? 2.194 6.556 13.894 1.00 93.44 208 GLU A N 1
ATOM 1628 C CA . GLU A 1 208 ? 1.646 6.100 15.181 1.00 93.44 208 GLU A CA 1
ATOM 1629 C C . GLU A 1 208 ? 0.702 7.143 15.797 1.00 93.44 208 GLU A C 1
ATOM 1631 O O . GLU A 1 208 ? -0.424 6.814 16.169 1.00 93.44 208 GLU A O 1
ATOM 1636 N N . LYS A 1 209 ? 1.099 8.424 15.799 1.00 93.88 209 LYS A N 1
ATOM 1637 C CA . LYS A 1 209 ? 0.272 9.538 16.307 1.00 93.88 209 LYS A CA 1
ATOM 1638 C C . LYS A 1 209 ? -1.071 9.690 15.587 1.00 93.88 209 LYS A C 1
ATOM 1640 O O . LYS A 1 209 ? -2.002 10.262 16.144 1.00 93.88 209 LYS A O 1
ATOM 1645 N N . LYS A 1 210 ? -1.185 9.214 14.342 1.00 94.31 210 LYS A N 1
ATOM 1646 C CA . LYS A 1 210 ? -2.436 9.267 13.565 1.00 94.31 210 LYS A CA 1
ATOM 1647 C C . LYS A 1 210 ? -3.403 8.140 13.918 1.00 94.31 210 LYS A C 1
ATOM 1649 O O . LYS A 1 210 ? -4.593 8.282 13.661 1.00 94.31 210 LYS A O 1
ATOM 1654 N N . ILE A 1 211 ? -2.912 7.042 14.494 1.00 95.56 211 ILE A N 1
ATOM 1655 C CA . ILE A 1 211 ? -3.731 5.875 14.844 1.00 95.56 211 ILE A CA 1
ATOM 1656 C C . ILE A 1 211 ? -4.558 6.149 16.099 1.00 95.56 211 ILE A C 1
ATOM 1658 O O . ILE A 1 211 ? -5.750 5.854 16.123 1.00 95.56 211 ILE A O 1
ATOM 1662 N N . GLU A 1 212 ? -3.944 6.716 17.138 1.00 87.44 212 GLU A N 1
ATOM 1663 C CA . GLU A 1 212 ? -4.560 6.854 18.464 1.00 87.44 212 GLU A CA 1
ATOM 1664 C C . GLU A 1 212 ? -5.928 7.577 18.458 1.00 87.44 212 GLU A C 1
ATOM 1666 O O . GLU A 1 212 ? -6.876 7.036 19.047 1.00 87.44 212 GLU A O 1
ATOM 1671 N N . PRO A 1 213 ? -6.108 8.709 17.740 1.00 93.12 213 PRO A N 1
ATOM 1672 C CA . PRO A 1 213 ? -7.394 9.408 17.704 1.00 93.12 213 PRO A CA 1
ATOM 1673 C C . PRO A 1 213 ? -8.524 8.596 17.059 1.00 93.12 213 PRO A C 1
ATOM 1675 O O . PRO A 1 213 ? -9.675 8.735 17.465 1.00 93.12 213 PRO A O 1
ATOM 1678 N N . ALA A 1 214 ? -8.213 7.736 16.083 1.00 95.38 214 ALA A N 1
ATOM 1679 C CA . ALA A 1 214 ? -9.200 6.878 15.424 1.00 95.38 214 ALA A CA 1
ATOM 1680 C C . ALA A 1 214 ? -9.412 5.547 16.158 1.00 95.38 214 ALA A C 1
ATOM 1682 O O . ALA A 1 214 ? -10.512 5.000 16.151 1.00 95.38 214 ALA A O 1
ATOM 1683 N N . MET A 1 215 ? -8.387 5.037 16.841 1.00 96.75 215 MET A N 1
ATOM 1684 C CA . MET A 1 215 ? -8.455 3.784 17.593 1.00 96.75 215 MET A CA 1
ATOM 1685 C C . MET A 1 215 ? -9.480 3.845 18.733 1.00 96.75 215 MET A C 1
ATOM 1687 O O . MET A 1 215 ? -10.222 2.890 18.952 1.00 96.75 215 MET A O 1
ATOM 1691 N N . THR A 1 216 ? -9.521 4.955 19.473 1.00 95.56 216 THR A N 1
ATOM 1692 C CA . THR A 1 216 ? -10.401 5.110 20.644 1.00 95.56 216 THR A CA 1
ATOM 1693 C C . THR A 1 216 ? -11.893 4.969 20.302 1.00 95.56 216 THR A C 1
ATOM 1695 O O . THR A 1 216 ? -12.543 4.086 20.872 1.00 95.56 216 THR A O 1
ATOM 1698 N N . PRO A 1 217 ? -12.465 5.764 19.372 1.00 95.44 217 PRO A N 1
ATOM 1699 C CA . PRO A 1 217 ? -13.868 5.611 18.988 1.00 95.44 217 PRO A CA 1
ATOM 1700 C C . PRO A 1 217 ? -14.144 4.263 18.313 1.00 95.44 217 PRO A C 1
ATOM 1702 O O . PRO A 1 217 ? -15.207 3.686 18.532 1.00 95.44 217 PRO A O 1
ATOM 1705 N N . LEU A 1 218 ? -13.184 3.719 17.557 1.00 96.88 218 LEU A N 1
ATOM 1706 C CA . LEU A 1 218 ? -13.326 2.426 16.891 1.00 96.88 218 LEU A CA 1
ATOM 1707 C C . LEU A 1 218 ? -13.450 1.265 17.888 1.00 96.88 218 LEU A C 1
ATOM 1709 O O . LEU A 1 218 ? -14.353 0.439 17.765 1.00 96.88 218 LEU A O 1
ATOM 1713 N N . LYS A 1 219 ? -12.608 1.237 18.927 1.00 96.50 219 LYS A N 1
ATOM 1714 C CA . LYS A 1 219 ? -12.713 0.258 20.021 1.00 96.50 219 LYS A CA 1
ATOM 1715 C C . LYS A 1 219 ? -14.021 0.393 20.790 1.00 96.50 219 LYS A C 1
ATOM 1717 O O . LYS A 1 219 ? -14.635 -0.619 21.117 1.00 96.50 219 LYS A O 1
ATOM 1722 N N . ALA A 1 220 ? -14.455 1.624 21.064 1.00 94.88 220 ALA A N 1
ATOM 1723 C CA . ALA A 1 220 ? -15.725 1.868 21.741 1.00 94.88 220 ALA A CA 1
ATOM 1724 C C . ALA A 1 220 ? -16.911 1.341 20.915 1.00 94.88 220 ALA A C 1
ATOM 1726 O O . ALA A 1 220 ? -17.760 0.636 21.456 1.00 94.88 220 ALA A O 1
ATOM 1727 N N . ALA A 1 221 ? -16.931 1.618 19.608 1.00 94.19 221 ALA A N 1
ATOM 1728 C CA . ALA A 1 221 ? -17.944 1.103 18.688 1.00 94.19 221 ALA A CA 1
ATOM 1729 C C . ALA A 1 221 ? -17.926 -0.430 18.607 1.00 94.19 221 ALA A C 1
ATOM 1731 O O . ALA A 1 221 ? -18.967 -1.071 18.696 1.00 94.19 221 ALA A O 1
ATOM 1732 N N . SER A 1 222 ? -16.741 -1.029 18.496 1.00 93.75 222 SER A N 1
ATOM 1733 C CA . SER A 1 222 ? -16.574 -2.483 18.468 1.00 93.75 222 SER A CA 1
ATOM 1734 C C . SER A 1 222 ? -17.086 -3.159 19.740 1.00 93.75 222 SER A C 1
ATOM 1736 O O . SER A 1 222 ? -17.798 -4.159 19.660 1.00 93.75 222 SER A O 1
ATOM 1738 N N . ALA A 1 223 ? -16.763 -2.616 20.917 1.00 93.88 223 ALA A N 1
ATOM 1739 C CA . ALA A 1 223 ? -17.227 -3.153 22.194 1.00 93.88 223 ALA A CA 1
ATOM 1740 C C . ALA A 1 223 ? -18.753 -3.054 22.341 1.00 93.88 223 ALA A C 1
ATOM 1742 O O . ALA A 1 223 ? -19.391 -4.015 22.769 1.00 93.88 223 ALA A O 1
ATOM 1743 N N . GLU A 1 224 ? -19.335 -1.918 21.949 1.00 92.38 224 GLU A N 1
ATOM 1744 C CA . GLU A 1 224 ? -20.782 -1.696 21.969 1.00 92.38 224 GLU A CA 1
ATOM 1745 C C . GLU A 1 224 ? -21.516 -2.667 21.038 1.00 92.38 224 GLU A C 1
ATOM 1747 O O . GLU A 1 224 ? -22.422 -3.373 21.484 1.00 92.38 224 GLU A O 1
ATOM 1752 N N . LEU A 1 225 ? -21.063 -2.783 19.784 1.00 90.81 225 LEU A N 1
ATOM 1753 C CA . LEU A 1 225 ? -21.629 -3.727 18.824 1.00 90.81 225 LEU A CA 1
ATOM 1754 C C . LEU A 1 225 ? -21.512 -5.167 19.325 1.00 90.81 225 LEU A C 1
ATOM 1756 O O . LEU A 1 225 ? -22.506 -5.884 19.350 1.00 90.81 225 LEU A O 1
ATOM 1760 N N . LYS A 1 226 ? -20.330 -5.602 19.777 1.00 90.25 226 LYS A N 1
ATOM 1761 C CA . LYS A 1 226 ? -20.147 -6.961 20.320 1.00 90.25 226 LYS A CA 1
ATOM 1762 C C . LYS A 1 226 ? -21.118 -7.238 21.470 1.00 90.25 226 LYS A C 1
ATOM 1764 O O . LYS A 1 226 ? -21.781 -8.270 21.456 1.00 90.25 226 LYS A O 1
ATOM 1769 N N . GLY A 1 227 ? -21.284 -6.289 22.394 1.00 90.12 227 GLY A N 1
ATOM 1770 C CA . GLY A 1 227 ? -22.246 -6.406 23.493 1.00 90.12 227 GLY A CA 1
ATOM 1771 C C . GLY A 1 227 ? -23.697 -6.544 23.020 1.00 90.12 227 GLY A C 1
ATOM 1772 O O . GLY A 1 227 ? -24.435 -7.384 23.535 1.00 90.12 227 GLY A O 1
ATOM 1773 N N . GLN A 1 228 ? -24.106 -5.776 22.007 1.00 88.25 228 GLN A N 1
ATOM 1774 C CA . GLN A 1 228 ? -25.444 -5.875 21.410 1.00 88.25 228 GLN A CA 1
ATOM 1775 C C . GLN A 1 228 ? -25.660 -7.224 20.706 1.00 88.25 228 GLN A C 1
ATOM 1777 O O . GLN A 1 228 ? -26.715 -7.840 20.858 1.00 88.25 228 GLN A O 1
ATOM 1782 N N . TYR A 1 229 ? -24.651 -7.722 19.987 1.00 84.25 229 TYR A N 1
ATOM 1783 C CA . TYR A 1 229 ? -24.684 -9.039 19.346 1.00 84.25 229 TYR A CA 1
ATOM 1784 C C . TYR A 1 229 ? -24.777 -10.186 20.357 1.00 84.25 229 TYR A C 1
ATOM 1786 O O . TYR A 1 229 ? -25.557 -11.124 20.159 1.00 84.25 229 TYR A O 1
ATOM 1794 N N . ASP A 1 230 ? -24.017 -10.108 21.448 1.00 85.31 230 ASP A N 1
ATOM 1795 C CA . ASP A 1 230 ? -24.053 -11.099 22.522 1.00 85.31 230 ASP A CA 1
ATOM 1796 C C . ASP A 1 230 ? -25.416 -11.099 23.231 1.00 85.31 230 ASP A C 1
ATOM 1798 O O . ASP A 1 230 ? -26.002 -12.167 23.440 1.00 85.31 230 ASP A O 1
ATOM 1802 N N . ALA A 1 231 ? -25.970 -9.914 23.518 1.00 84.00 231 ALA A N 1
ATOM 1803 C CA . ALA A 1 231 ? -27.293 -9.749 24.123 1.00 84.00 231 ALA A CA 1
ATOM 1804 C C . ALA A 1 231 ? -28.431 -10.260 23.223 1.00 84.00 231 ALA A C 1
ATOM 1806 O O . ALA A 1 231 ? -29.395 -10.847 23.714 1.00 84.00 231 ALA A O 1
ATOM 1807 N N . ALA A 1 232 ? -28.299 -10.116 21.903 1.00 75.31 232 ALA A N 1
ATOM 1808 C CA . ALA A 1 232 ? -29.255 -10.628 20.921 1.00 75.31 232 ALA A CA 1
ATOM 1809 C C . ALA A 1 232 ? -29.204 -12.162 20.735 1.00 75.31 232 ALA A C 1
ATOM 1811 O O . ALA A 1 232 ? -29.863 -12.708 19.846 1.00 75.31 232 ALA A O 1
ATOM 1812 N N . GLY A 1 233 ? -28.419 -12.889 21.541 1.00 65.94 233 GLY A N 1
ATOM 1813 C CA . GLY A 1 233 ? -28.263 -14.342 21.424 1.00 65.94 233 GLY A CA 1
ATOM 1814 C C . GLY A 1 233 ? -27.391 -14.771 20.239 1.00 65.94 233 GLY A C 1
ATOM 1815 O O . GLY A 1 233 ? -27.406 -15.946 19.846 1.00 65.94 233 GLY A O 1
ATOM 1816 N N . GLY A 1 234 ? -26.604 -13.842 19.682 1.00 56.53 234 GLY A N 1
ATOM 1817 C CA . GLY A 1 234 ? -25.678 -14.070 18.572 1.00 56.53 234 GLY A CA 1
ATOM 1818 C C . GLY A 1 234 ? -24.623 -15.144 18.853 1.00 56.53 234 GLY A C 1
ATOM 1819 O O . GLY A 1 234 ? -24.085 -15.725 17.913 1.00 56.53 234 GLY A O 1
ATOM 1820 N N . SER A 1 235 ? -24.401 -15.504 20.120 1.00 52.50 235 SER A N 1
ATOM 1821 C CA . SER A 1 235 ? -23.430 -16.524 20.528 1.00 52.50 235 SER A CA 1
ATOM 1822 C C . SER A 1 235 ? -23.936 -17.976 20.508 1.00 52.50 235 SER A C 1
ATOM 1824 O O . SER A 1 235 ? -23.129 -18.879 20.721 1.00 52.50 235 SER A O 1
ATOM 1826 N N . ARG A 1 236 ? -25.222 -18.273 20.225 1.00 48.00 236 ARG A N 1
ATOM 1827 C CA . ARG A 1 236 ? -25.719 -19.674 20.305 1.00 48.00 236 ARG A CA 1
ATOM 1828 C C . ARG A 1 236 ? -26.404 -20.279 19.082 1.00 48.00 236 ARG A C 1
ATOM 1830 O O . ARG A 1 236 ? -26.460 -21.503 19.019 1.00 48.00 236 ARG A O 1
ATOM 1837 N N . ARG A 1 237 ? -26.899 -19.516 18.096 1.00 45.38 237 ARG A N 1
ATOM 1838 C CA . ARG A 1 237 ? -27.751 -20.118 17.036 1.00 45.38 237 ARG A CA 1
ATOM 1839 C C . ARG A 1 237 ? -27.239 -20.050 15.595 1.00 45.38 237 ARG A C 1
ATOM 1841 O O . ARG A 1 237 ? -27.743 -20.803 14.771 1.00 45.38 237 ARG A O 1
ATOM 1848 N N . LYS A 1 238 ? -26.231 -19.228 15.273 1.00 45.41 238 LYS A N 1
ATOM 1849 C CA . LYS A 1 238 ? -25.707 -19.123 13.890 1.00 45.41 238 LYS A CA 1
ATOM 1850 C C . LYS A 1 238 ? -24.243 -19.534 13.706 1.00 45.41 238 LYS A C 1
ATOM 1852 O O . LYS A 1 238 ? -23.904 -20.023 12.637 1.00 45.41 238 LYS A O 1
ATOM 1857 N N . TYR A 1 239 ? -23.411 -19.487 14.748 1.00 45.38 239 TYR A N 1
ATOM 1858 C CA . TYR A 1 239 ? -22.023 -19.971 14.658 1.00 45.38 239 TYR A CA 1
ATOM 1859 C C . TYR A 1 239 ? -21.871 -21.492 14.861 1.00 45.38 239 TYR A C 1
ATOM 1861 O O . TYR A 1 239 ? -20.875 -22.070 14.432 1.00 45.38 239 TYR A O 1
ATOM 1869 N N . PHE A 1 240 ? -22.880 -22.178 15.416 1.00 39.72 240 PHE A N 1
ATOM 1870 C CA . PHE A 1 240 ? -22.855 -23.640 15.591 1.00 39.72 240 PHE A CA 1
ATOM 1871 C C . PHE A 1 240 ? -23.076 -24.426 14.283 1.00 39.72 240 PHE A C 1
ATOM 1873 O O . PHE A 1 240 ? -22.602 -25.551 14.152 1.00 39.72 240 PHE A O 1
ATOM 1880 N N . LEU A 1 241 ? -23.740 -23.834 13.281 1.00 37.50 241 LEU A N 1
ATOM 1881 C CA . LEU A 1 241 ? -23.969 -24.486 11.982 1.00 37.50 241 LEU A CA 1
ATOM 1882 C C . LEU A 1 241 ? -22.789 -24.324 11.007 1.00 37.50 241 LEU A C 1
ATOM 1884 O O . LEU A 1 241 ? -22.613 -25.165 10.131 1.00 37.50 241 LEU A O 1
ATOM 1888 N N . GLY A 1 242 ? -21.935 -23.311 11.197 1.00 35.69 242 GLY A N 1
ATOM 1889 C CA . GLY A 1 242 ? -20.700 -23.144 10.420 1.00 35.69 242 GLY A CA 1
ATOM 1890 C C . GLY A 1 242 ? -19.554 -24.057 10.871 1.00 35.69 242 GLY A C 1
ATOM 1891 O O . GLY A 1 242 ? -18.713 -24.424 10.056 1.00 35.69 242 GLY A O 1
ATOM 1892 N N . PHE A 1 243 ? -19.535 -24.472 12.144 1.00 37.97 243 PHE A N 1
ATOM 1893 C CA . PHE A 1 243 ? -18.464 -25.321 12.683 1.00 37.97 243 PHE A CA 1
ATOM 1894 C C . PHE A 1 243 ? -18.767 -26.828 12.586 1.00 37.97 243 PHE A C 1
ATOM 1896 O O . PHE A 1 243 ? -17.843 -27.626 12.449 1.00 37.97 243 PHE A O 1
ATOM 1903 N N . LEU A 1 244 ? -20.045 -27.242 12.570 1.00 37.03 244 LEU A N 1
ATOM 1904 C CA . LEU A 1 244 ? -20.409 -28.656 12.380 1.00 37.03 244 LEU A CA 1
ATOM 1905 C C . LEU A 1 244 ? -20.470 -29.078 10.897 1.00 37.03 244 LEU A C 1
ATOM 1907 O O . LEU A 1 244 ? -20.205 -30.236 10.575 1.00 37.03 244 LEU A O 1
ATOM 1911 N N . GLY A 1 245 ? -20.760 -28.146 9.978 1.00 33.62 245 GLY A N 1
ATOM 1912 C CA . GLY A 1 245 ? -20.817 -28.420 8.534 1.00 33.62 245 GLY A CA 1
ATOM 1913 C C . GLY A 1 245 ? -19.457 -28.726 7.890 1.00 33.62 245 GLY A C 1
ATOM 1914 O O . GLY A 1 245 ? -19.397 -29.416 6.878 1.00 33.62 245 GLY A O 1
ATOM 1915 N N . LEU A 1 246 ? -18.354 -28.286 8.504 1.00 37.25 246 LEU A N 1
ATOM 1916 C CA . LEU A 1 246 ? -16.990 -28.520 8.012 1.00 37.25 246 LEU A CA 1
ATOM 1917 C C . LEU A 1 246 ? -16.369 -29.844 8.492 1.00 37.25 246 LEU A C 1
ATOM 1919 O O . LEU A 1 246 ? -15.398 -30.312 7.894 1.00 37.25 246 LEU A O 1
ATOM 1923 N N . MET A 1 247 ? -16.940 -30.489 9.518 1.00 35.28 247 MET A N 1
ATOM 1924 C CA . MET A 1 247 ? -16.471 -31.805 9.980 1.00 35.28 247 MET A CA 1
ATOM 1925 C C . MET A 1 247 ? -17.204 -32.987 9.335 1.00 35.28 247 MET A C 1
ATOM 1927 O O . MET A 1 247 ? -16.618 -34.061 9.223 1.00 35.28 247 MET A O 1
ATOM 1931 N N . VAL A 1 248 ? -18.437 -32.815 8.844 1.00 40.47 248 VAL A N 1
ATOM 1932 C CA . VAL A 1 248 ? -19.177 -33.918 8.195 1.00 40.47 248 VAL A CA 1
ATOM 1933 C C . VAL A 1 248 ? -18.788 -34.088 6.721 1.00 40.47 248 VAL A C 1
ATOM 1935 O O . VAL A 1 248 ? -18.729 -35.214 6.233 1.00 40.47 248 VAL A O 1
ATOM 1938 N N . VAL A 1 249 ? -18.413 -33.012 6.018 1.00 40.00 249 VAL A N 1
ATOM 1939 C CA . VAL A 1 249 ? -17.989 -33.108 4.605 1.00 40.00 249 VAL A CA 1
ATOM 1940 C C . VAL A 1 249 ? -16.618 -33.791 4.456 1.00 40.00 249 VAL A C 1
ATOM 1942 O O . VAL A 1 249 ? -16.390 -34.497 3.476 1.00 40.00 249 VAL A O 1
ATOM 1945 N N . ASN A 1 250 ? -15.735 -33.692 5.457 1.00 34.16 250 ASN A N 1
ATOM 1946 C CA . ASN A 1 250 ? -14.432 -34.372 5.430 1.00 34.16 250 ASN A CA 1
ATOM 1947 C C . ASN A 1 250 ? -14.496 -35.880 5.733 1.00 34.16 250 ASN A C 1
ATOM 1949 O O . ASN A 1 250 ? -13.577 -36.607 5.370 1.00 34.16 250 ASN A O 1
ATOM 1953 N N . LEU A 1 251 ? -15.565 -36.380 6.362 1.00 38.19 251 LEU A N 1
ATOM 1954 C CA . LEU A 1 251 ? -15.698 -37.809 6.683 1.00 38.19 251 LEU A CA 1
ATOM 1955 C C . LEU A 1 251 ? -16.327 -38.637 5.554 1.00 38.19 251 LEU A C 1
ATOM 1957 O O . LEU A 1 251 ? -16.138 -39.851 5.520 1.00 38.19 251 LEU A O 1
ATOM 1961 N N . VAL A 1 252 ? -17.025 -37.999 4.610 1.00 42.09 252 VAL A N 1
ATOM 1962 C CA . VAL A 1 252 ? -17.642 -38.688 3.462 1.00 42.09 252 VAL A CA 1
ATOM 1963 C C . VAL A 1 252 ? -16.690 -38.765 2.260 1.00 42.09 252 VAL A C 1
ATOM 1965 O O . VAL A 1 252 ? -16.737 -39.736 1.515 1.00 42.09 252 VAL A O 1
ATOM 1968 N N . LEU A 1 253 ? -15.753 -37.821 2.116 1.00 41.16 253 LEU A N 1
ATOM 1969 C CA . LEU A 1 253 ? -14.769 -37.811 1.019 1.00 41.16 253 LEU A CA 1
ATOM 1970 C C . LEU A 1 253 ? -13.486 -38.620 1.295 1.00 41.16 253 LEU A C 1
ATOM 1972 O O . LEU A 1 253 ? -12.608 -38.683 0.444 1.00 41.16 253 LEU A O 1
ATOM 1976 N N . LEU A 1 254 ? -13.380 -39.267 2.460 1.00 42.41 254 LEU A N 1
ATOM 1977 C CA . LEU A 1 254 ? -12.295 -40.205 2.794 1.00 42.41 254 LEU A CA 1
ATOM 1978 C C . LEU A 1 254 ? -12.731 -41.683 2.733 1.00 42.41 254 LEU A C 1
ATOM 1980 O O . LEU A 1 254 ? -11.986 -42.565 3.161 1.00 42.41 254 LEU A O 1
ATOM 1984 N N . ARG A 1 255 ? -13.935 -41.974 2.215 1.00 43.34 255 ARG A N 1
ATOM 1985 C CA . ARG A 1 255 ? -14.457 -43.342 2.021 1.00 43.34 255 ARG A CA 1
ATOM 1986 C C . ARG A 1 255 ? -15.230 -43.543 0.705 1.00 43.34 255 ARG A C 1
ATOM 1988 O O . ARG A 1 255 ? -16.116 -44.395 0.655 1.00 43.34 255 ARG A O 1
ATOM 1995 N N . ALA A 1 256 ? -14.885 -42.805 -0.348 1.00 40.47 256 ALA A N 1
ATOM 1996 C CA . ALA A 1 256 ? -15.335 -43.067 -1.717 1.00 40.47 256 ALA A CA 1
ATOM 1997 C C . ALA A 1 256 ? -14.140 -43.046 -2.673 1.00 40.47 256 ALA A C 1
ATOM 1999 O O . ALA A 1 256 ? -13.273 -42.165 -2.480 1.00 40.47 256 ALA A O 1
#

pLDDT: mean 80.55, std 18.36, range [33.62, 97.75]

Foldseek 3Di:
DDDPPPPPPVPQDWDPDQVVVCVPPVVLVVLQCQAPCVVVVNGPCLQQNIFGADPVRDTPPPVSGQPPDPQRALVRCCVPLVLLSVLLCLAQLDDPDQDVPDDDDSNVSYHDVLQADPRNGYDDDLVCSLVPRVVVPDPCPDPLVVLSVVLCVQVVVLVVLLVLLVVLVVPDDPPDDCPLSVVLSVLSVVLVVVLVRNCSRVPSVVNSVSRVVSVVSSVVSSVVSVVVCVVVVVPPDPVVCVVVVVVVVVVVVVPD

Radius of gyration: 26.24 Å; chains: 1; bounding box: 63×56×94 Å